Protein AF-A0A6T8GDQ0-F1 (afdb_monomer_lite)

Structure (mmCIF, N/CA/C/O backbone):
data_AF-A0A6T8GDQ0-F1
#
_entry.id   AF-A0A6T8GDQ0-F1
#
loop_
_atom_site.group_PDB
_atom_site.id
_atom_site.type_symbol
_atom_site.label_atom_id
_atom_site.label_alt_id
_atom_site.label_comp_id
_atom_site.label_asym_id
_atom_site.label_entity_id
_atom_site.label_seq_id
_atom_site.pdbx_PDB_ins_code
_atom_site.Cartn_x
_atom_site.Cartn_y
_atom_site.Cartn_z
_atom_site.occupancy
_atom_site.B_iso_or_equiv
_atom_site.auth_seq_id
_atom_site.auth_comp_id
_atom_site.auth_asym_id
_atom_site.auth_atom_id
_atom_site.pdbx_PDB_model_num
ATOM 1 N N . SER A 1 1 ? -6.246 -1.834 20.166 1.00 72.56 1 SER A N 1
ATOM 2 C CA . SER A 1 1 ? -6.638 -3.047 19.403 1.00 72.56 1 SER A CA 1
ATOM 3 C C . SER A 1 1 ? -7.259 -2.583 18.097 1.00 72.56 1 SER A C 1
ATOM 5 O O . SER A 1 1 ? -7.928 -1.566 18.149 1.00 72.56 1 SER A O 1
ATOM 7 N N . LEU A 1 2 ? -7.072 -3.275 16.964 1.00 78.19 2 LEU A N 1
ATOM 8 C CA . LEU A 1 2 ? -7.689 -2.890 15.675 1.00 78.19 2 LEU A CA 1
ATOM 9 C C . LEU A 1 2 ? -9.162 -3.331 15.542 1.00 78.19 2 LEU A C 1
ATOM 11 O O . LEU A 1 2 ? -9.823 -2.992 14.566 1.00 78.19 2 LEU A O 1
ATOM 15 N N . GLY A 1 3 ? -9.674 -4.094 16.511 1.00 80.94 3 GLY A N 1
ATOM 16 C CA . GLY A 1 3 ? -10.999 -4.713 16.488 1.00 80.94 3 GLY A CA 1
ATOM 17 C C . GLY A 1 3 ? -10.901 -6.233 16.625 1.00 80.94 3 GLY A C 1
ATOM 18 O O . GLY A 1 3 ? -9.873 -6.771 17.052 1.00 80.94 3 GLY A O 1
ATOM 19 N N . LYS A 1 4 ? -11.968 -6.942 16.254 1.00 86.25 4 LYS A N 1
ATOM 20 C CA . LYS A 1 4 ? -12.006 -8.406 16.199 1.00 86.25 4 LYS A CA 1
ATOM 21 C C . LYS A 1 4 ? -11.426 -8.890 14.871 1.00 86.25 4 LYS A C 1
ATOM 23 O O . LYS A 1 4 ? -11.934 -8.542 13.811 1.00 86.25 4 LYS A O 1
ATOM 28 N N . ALA A 1 5 ? -10.375 -9.701 14.947 1.00 89.75 5 ALA A N 1
ATOM 29 C CA . ALA A 1 5 ? -9.704 -10.248 13.775 1.00 89.75 5 ALA A CA 1
ATOM 30 C C . ALA A 1 5 ? -10.554 -11.312 13.064 1.00 89.75 5 ALA A C 1
ATOM 32 O O . ALA A 1 5 ? -11.148 -12.187 13.701 1.00 89.75 5 ALA A O 1
ATOM 33 N N . TRP A 1 6 ? -10.532 -11.268 11.740 1.00 91.69 6 TRP A N 1
ATOM 34 C CA . TRP A 1 6 ? -10.993 -12.301 10.830 1.00 91.69 6 TRP A CA 1
ATOM 35 C C . TRP A 1 6 ? -9.849 -12.655 9.879 1.00 91.69 6 TRP A C 1
ATOM 37 O O . TRP A 1 6 ? -9.186 -11.782 9.318 1.00 91.69 6 TRP A O 1
ATOM 47 N N . LEU A 1 7 ? -9.620 -13.952 9.723 1.00 89.94 7 LEU A N 1
ATOM 48 C CA . LEU A 1 7 ? -8.585 -14.527 8.875 1.00 89.94 7 LEU A CA 1
ATOM 49 C C . LEU A 1 7 ? -9.268 -15.443 7.869 1.00 89.94 7 LEU A C 1
ATOM 51 O O . LEU A 1 7 ? -10.141 -16.232 8.250 1.00 89.94 7 LEU A O 1
ATOM 55 N N . TYR A 1 8 ? -8.826 -15.396 6.617 1.00 83.81 8 TYR A N 1
ATOM 56 C CA . TYR A 1 8 ? -9.221 -16.402 5.641 1.00 83.81 8 TYR A CA 1
ATOM 57 C C . TYR A 1 8 ? -8.795 -17.791 6.147 1.00 83.81 8 TYR A C 1
ATOM 59 O O . TYR A 1 8 ? -7.667 -17.976 6.599 1.00 83.81 8 TYR A O 1
ATOM 67 N N . ASN A 1 9 ? -9.724 -18.750 6.170 1.00 83.06 9 ASN A N 1
ATOM 68 C CA . ASN A 1 9 ? -9.544 -20.084 6.767 1.00 83.06 9 ASN A CA 1
ATOM 69 C C . ASN A 1 9 ? -9.131 -20.108 8.257 1.00 83.06 9 ASN A C 1
ATOM 71 O O . ASN A 1 9 ? -8.742 -21.154 8.774 1.00 83.06 9 ASN A O 1
ATOM 75 N N . GLY A 1 10 ? -9.236 -18.983 8.975 1.00 85.56 10 GLY A N 1
ATOM 76 C CA . GLY A 1 10 ? -8.982 -18.899 10.418 1.00 85.56 10 GLY A CA 1
ATOM 77 C C . GLY A 1 10 ? -7.517 -19.055 10.841 1.00 85.56 10 GLY A C 1
ATOM 78 O O . GLY A 1 10 ? -7.234 -19.090 12.038 1.00 85.56 10 GLY A O 1
ATOM 79 N N . VAL A 1 11 ? -6.584 -19.145 9.893 1.00 85.75 11 VAL A N 1
ATOM 80 C CA . VAL A 1 11 ? -5.159 -19.360 10.158 1.00 85.75 11 VAL A CA 1
ATOM 81 C C . VAL A 1 11 ? -4.364 -18.317 9.395 1.00 85.75 11 VAL A C 1
ATOM 83 O O . VAL A 1 11 ? -4.690 -17.994 8.263 1.00 85.75 11 VAL A O 1
ATOM 86 N N . ARG A 1 12 ? -3.313 -17.797 10.025 1.00 88.50 12 ARG A N 1
ATOM 87 C CA . ARG A 1 12 ? -2.348 -16.916 9.373 1.00 88.50 12 ARG A CA 1
ATOM 88 C C . ARG A 1 12 ? -1.287 -17.745 8.661 1.00 88.50 12 ARG A C 1
ATOM 90 O O . ARG A 1 12 ? -0.752 -18.690 9.250 1.00 88.50 12 ARG A O 1
ATOM 97 N N . GLY A 1 13 ? -0.956 -17.370 7.436 1.00 89.06 13 GLY A N 1
ATOM 98 C CA . GLY A 1 13 ? 0.050 -18.071 6.651 1.00 89.06 13 GLY A CA 1
ATOM 99 C C . GLY A 1 13 ? 0.435 -17.328 5.383 1.00 89.06 13 GLY A C 1
ATOM 100 O O . GLY A 1 13 ? -0.154 -16.296 5.062 1.00 89.06 13 GLY A O 1
ATOM 101 N N . VAL A 1 14 ? 1.408 -17.867 4.655 1.00 88.88 14 VAL A N 1
ATOM 102 C CA . VAL A 1 14 ? 1.848 -17.302 3.371 1.00 88.88 14 VAL A CA 1
ATOM 103 C C . VAL A 1 14 ? 0.707 -17.283 2.346 1.00 88.88 14 VAL A C 1
ATOM 105 O O . VAL A 1 14 ? 0.608 -16.333 1.578 1.00 88.88 14 VAL A O 1
ATOM 108 N N . ASP A 1 15 ? -0.215 -18.248 2.422 1.00 86.50 15 ASP A N 1
ATOM 109 C CA . ASP A 1 15 ? -1.419 -18.350 1.573 1.00 86.50 15 ASP A CA 1
ATOM 110 C C . ASP A 1 15 ? -2.602 -17.499 2.071 1.00 86.50 15 ASP A C 1
ATOM 112 O O . ASP A 1 15 ? -3.652 -17.415 1.446 1.00 86.50 15 ASP A O 1
ATOM 116 N N . SER A 1 16 ? -2.466 -16.890 3.247 1.00 87.94 16 SER A N 1
ATOM 117 C CA . SER A 1 16 ? -3.515 -16.145 3.960 1.00 87.94 16 SER A CA 1
ATOM 118 C C . SER A 1 16 ? -2.873 -14.942 4.642 1.00 87.94 16 SER A C 1
ATOM 120 O O . SER A 1 16 ? -2.879 -14.798 5.865 1.00 87.94 16 SER A O 1
ATOM 122 N N . SER A 1 17 ? -2.261 -14.095 3.812 1.00 91.19 17 SER A N 1
ATOM 123 C CA . SER A 1 17 ? -1.392 -12.997 4.240 1.00 91.19 17 SER A CA 1
ATOM 124 C C . SER A 1 17 ? -2.151 -11.769 4.758 1.00 91.19 17 SER A C 1
ATOM 126 O O . SER A 1 17 ? -1.544 -10.739 5.014 1.00 91.19 17 SER A O 1
ATOM 128 N N . VAL A 1 18 ? -3.476 -11.845 4.916 1.00 93.75 18 VAL A N 1
ATOM 129 C CA . VAL A 1 18 ? -4.300 -10.700 5.314 1.00 93.75 18 VAL A CA 1
ATOM 130 C C . VAL A 1 18 ? -5.172 -11.039 6.510 1.00 93.75 18 VAL A C 1
ATOM 132 O O . VAL A 1 18 ? -5.826 -12.080 6.571 1.00 93.75 18 VAL A O 1
ATOM 135 N N . THR A 1 19 ? -5.215 -10.107 7.458 1.00 93.31 19 THR A N 1
ATOM 136 C CA . THR A 1 19 ? -6.189 -10.078 8.548 1.00 93.31 19 THR A CA 1
ATOM 137 C C . THR A 1 19 ? -7.088 -8.863 8.395 1.00 93.31 19 THR A C 1
ATOM 139 O O . THR A 1 19 ? -6.612 -7.728 8.359 1.00 93.31 19 THR A O 1
ATOM 142 N N . LEU A 1 20 ? -8.396 -9.099 8.356 1.00 92.25 20 LEU A N 1
ATOM 143 C CA . LEU A 1 20 ? -9.401 -8.041 8.392 1.00 92.25 20 LEU A CA 1
ATOM 144 C C . LEU A 1 20 ? -9.880 -7.863 9.828 1.00 92.25 20 LEU A C 1
ATOM 146 O O . LEU A 1 20 ? -10.096 -8.844 10.537 1.00 92.25 20 LEU A O 1
ATOM 150 N N . TYR A 1 21 ? -10.057 -6.623 10.264 1.00 88.50 21 TYR A N 1
ATOM 151 C CA . TYR A 1 21 ? -10.559 -6.322 11.599 1.00 88.50 21 TYR A CA 1
ATOM 152 C C . TYR A 1 21 ? -11.935 -5.693 11.514 1.00 88.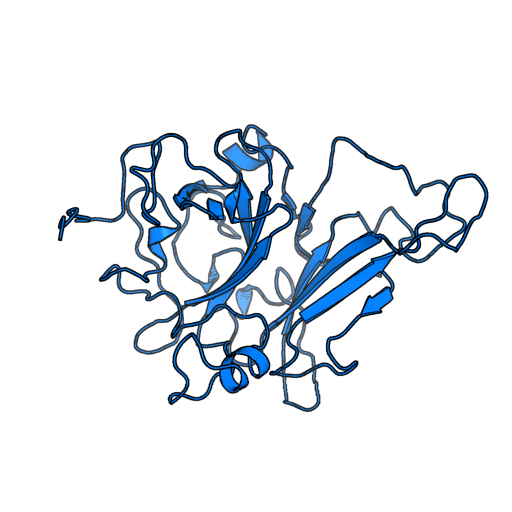50 21 TYR A C 1
ATOM 154 O O . TYR A 1 21 ? -12.171 -4.818 10.684 1.00 88.50 21 TYR A O 1
ATOM 162 N N . PHE A 1 22 ? -12.822 -6.139 12.397 1.00 85.44 22 PHE A N 1
ATOM 163 C CA . PHE A 1 22 ? -14.189 -5.651 12.480 1.00 85.44 22 PHE A CA 1
ATOM 164 C C . PHE A 1 22 ? -14.502 -5.157 13.886 1.00 85.44 22 PHE A C 1
ATOM 166 O O . PHE A 1 22 ? -14.107 -5.781 14.877 1.00 85.44 22 PHE A O 1
ATOM 173 N N . THR A 1 23 ? -15.266 -4.077 13.978 1.00 79.12 23 THR A N 1
ATOM 174 C CA . THR A 1 23 ? -15.886 -3.634 15.228 1.00 79.12 23 THR A CA 1
ATOM 175 C C . THR A 1 23 ? -17.363 -4.007 15.239 1.00 79.12 23 THR A C 1
ATOM 177 O O . THR A 1 23 ? -17.982 -4.052 14.174 1.00 79.12 23 THR A O 1
ATOM 180 N N . PRO A 1 24 ? -17.954 -4.298 16.410 1.00 72.75 24 PRO A N 1
ATOM 181 C CA . PRO A 1 24 ? -19.405 -4.431 16.517 1.00 72.75 24 PRO A CA 1
ATOM 182 C C . PRO A 1 24 ? -20.074 -3.147 16.019 1.00 72.75 24 PRO A C 1
ATOM 184 O O . PRO A 1 24 ? -19.587 -2.069 16.342 1.00 72.75 24 PRO A O 1
ATOM 187 N N . GLU A 1 25 ? -21.166 -3.235 15.257 1.00 65.38 25 GLU A N 1
ATOM 188 C CA . GLU A 1 25 ? -22.077 -2.098 15.105 1.00 65.38 25 GLU A CA 1
ATOM 189 C C . GLU A 1 25 ? -23.170 -2.224 16.157 1.00 65.38 25 GLU A C 1
ATOM 191 O O . GLU A 1 25 ? -23.913 -3.198 16.159 1.00 65.38 25 GLU A O 1
ATOM 196 N N . VAL A 1 26 ? -23.272 -1.232 17.039 1.00 55.84 26 VAL A N 1
ATOM 197 C CA . VAL A 1 26 ? -24.373 -1.137 17.999 1.00 55.84 26 VAL A CA 1
ATOM 198 C C . VAL A 1 26 ? -25.199 0.069 17.592 1.00 55.84 26 VAL A C 1
ATOM 200 O O . VAL A 1 26 ? -24.694 1.195 17.556 1.00 55.84 26 VAL A O 1
ATOM 203 N N . ASN A 1 27 ? -26.460 -0.138 17.212 1.00 55.47 27 ASN A N 1
ATOM 204 C CA . ASN A 1 27 ? -27.351 1.004 17.029 1.00 55.47 27 ASN A CA 1
ATOM 205 C C . ASN A 1 27 ? -27.660 1.638 18.402 1.00 55.47 27 ASN A C 1
ATOM 207 O O . ASN A 1 27 ? -27.428 1.044 19.454 1.00 55.47 27 ASN A O 1
ATOM 211 N N . ALA A 1 28 ? -28.218 2.851 18.405 1.00 52.62 28 ALA A N 1
ATOM 212 C CA . ALA A 1 28 ? -28.608 3.547 19.639 1.00 52.62 28 ALA A CA 1
ATOM 213 C C . ALA A 1 28 ? -29.637 2.773 20.500 1.00 52.62 28 ALA A C 1
ATOM 215 O O . ALA A 1 28 ? -29.925 3.183 21.622 1.00 52.62 28 ALA A O 1
ATOM 216 N N . GLU A 1 29 ? -30.188 1.675 19.975 1.00 57.25 29 GLU A N 1
ATOM 217 C CA . GLU A 1 29 ? -31.211 0.828 20.587 1.00 57.25 29 GLU A CA 1
ATOM 218 C C . GLU A 1 29 ? -30.632 -0.479 21.169 1.00 57.25 29 GLU A C 1
ATOM 220 O O . GLU A 1 29 ? -31.376 -1.248 21.775 1.00 57.25 29 GLU A O 1
ATOM 225 N N . GLY A 1 30 ? -29.317 -0.718 21.054 1.00 56.66 30 GLY A N 1
ATOM 226 C CA . GLY A 1 30 ? -28.657 -1.910 21.602 1.00 56.66 30 GLY A CA 1
ATOM 227 C C . GLY A 1 30 ? -28.902 -3.193 20.799 1.00 56.66 30 GLY A C 1
ATOM 228 O O . GLY A 1 30 ? -28.858 -4.281 21.367 1.00 56.66 30 GLY A O 1
ATOM 229 N N . ASP A 1 31 ? -29.214 -3.077 19.507 1.00 58.69 31 ASP A N 1
ATOM 230 C CA . ASP A 1 31 ? -29.412 -4.224 18.621 1.00 58.69 31 ASP A CA 1
ATOM 231 C C . ASP A 1 31 ? -28.069 -4.767 18.107 1.00 58.69 31 ASP A C 1
ATOM 233 O O . ASP A 1 31 ? -27.453 -4.199 17.203 1.00 58.69 31 ASP A O 1
ATOM 237 N N . ASP A 1 32 ? -27.648 -5.900 18.671 1.00 59.78 32 ASP A N 1
ATOM 238 C CA . ASP A 1 32 ? -26.435 -6.637 18.291 1.00 59.78 32 ASP A CA 1
ATOM 239 C C . ASP A 1 32 ? -26.603 -7.455 16.986 1.00 59.78 32 ASP A C 1
ATOM 241 O O . ASP A 1 32 ? -25.716 -8.229 16.617 1.00 59.78 32 ASP A O 1
ATOM 245 N N . SER A 1 33 ? -27.741 -7.344 16.284 1.00 62.12 33 SER A N 1
ATOM 246 C CA . SER A 1 33 ? -27.985 -8.064 15.023 1.00 62.12 33 SER A CA 1
ATOM 247 C C . SER A 1 33 ? -27.320 -7.427 13.798 1.00 62.12 33 SER A C 1
ATOM 249 O O . SER A 1 33 ? -27.308 -8.035 12.721 1.00 62.12 33 SER A O 1
ATOM 251 N N . LEU A 1 34 ? -26.748 -6.226 13.938 1.00 64.69 34 LEU A N 1
ATOM 252 C CA . LEU A 1 34 ? -26.064 -5.556 12.840 1.00 64.69 34 LEU A CA 1
ATOM 253 C C . LEU A 1 34 ? -24.701 -6.209 12.548 1.00 64.69 34 LEU A C 1
ATOM 255 O O . LEU A 1 34 ? -23.932 -6.507 13.466 1.00 64.69 34 LEU A O 1
ATOM 259 N N . PRO A 1 35 ? -24.362 -6.430 11.264 1.00 67.31 35 PRO A N 1
ATOM 260 C CA . PRO A 1 35 ? -23.038 -6.906 10.895 1.00 67.31 35 PRO A CA 1
ATOM 261 C C . PRO A 1 35 ? -21.981 -5.876 11.312 1.00 67.31 35 PRO A C 1
ATOM 263 O O . PRO A 1 35 ? -22.166 -4.675 11.135 1.00 67.31 35 PRO A O 1
ATOM 266 N N . GLY A 1 36 ? -20.862 -6.353 11.862 1.00 74.69 36 GLY A N 1
ATOM 267 C CA . GLY A 1 36 ? -19.763 -5.482 12.273 1.00 74.69 36 GLY A CA 1
ATOM 268 C C . GLY A 1 36 ? -19.166 -4.683 11.108 1.00 74.69 36 GLY A C 1
ATOM 269 O O . GLY A 1 36 ? -19.143 -5.146 9.966 1.00 74.69 36 GLY A O 1
ATOM 270 N N . ALA A 1 37 ? -18.649 -3.492 11.402 1.00 79.62 37 ALA A N 1
ATOM 271 C CA . ALA A 1 37 ? -18.021 -2.615 10.418 1.00 79.62 37 ALA A CA 1
ATOM 272 C C . ALA A 1 37 ? -16.525 -2.916 10.293 1.00 79.62 37 ALA A C 1
ATOM 274 O O . ALA A 1 37 ? -15.849 -3.131 11.299 1.00 79.62 37 ALA A O 1
ATOM 275 N N . LEU A 1 38 ? -15.990 -2.886 9.069 1.00 83.62 38 LEU A N 1
ATOM 276 C CA . LEU A 1 38 ? -14.548 -2.990 8.844 1.00 83.62 38 LEU A CA 1
ATOM 277 C C . LEU A 1 38 ? -13.837 -1.807 9.521 1.00 83.62 38 LEU A C 1
ATOM 279 O O . LEU A 1 38 ? -14.180 -0.647 9.290 1.00 83.62 38 LEU A O 1
ATOM 283 N N . SER A 1 39 ? -12.842 -2.107 10.346 1.00 82.44 39 SER A N 1
ATOM 284 C CA . SER A 1 39 ? -12.083 -1.127 11.125 1.00 82.44 39 SER A CA 1
ATOM 285 C C . SER A 1 39 ? -10.598 -1.116 10.819 1.00 82.44 39 SER A C 1
ATOM 287 O O . SER A 1 39 ? -9.949 -0.110 11.077 1.00 82.44 39 SER A O 1
ATOM 289 N N . GLY A 1 40 ? -10.066 -2.171 10.207 1.00 87.44 40 GLY A N 1
ATOM 290 C CA . GLY A 1 40 ? -8.684 -2.178 9.755 1.00 87.44 40 GLY A CA 1
ATOM 291 C C . GLY A 1 40 ? -8.345 -3.365 8.869 1.00 87.44 40 GLY A C 1
ATOM 292 O O . GLY A 1 40 ? -9.091 -4.344 8.787 1.00 87.44 40 GLY A O 1
ATOM 293 N N . ILE A 1 41 ? -7.190 -3.261 8.224 1.00 91.69 41 ILE A N 1
ATOM 294 C CA . ILE A 1 41 ? -6.586 -4.298 7.384 1.00 91.69 41 ILE A CA 1
ATOM 295 C C . ILE A 1 41 ? -5.130 -4.417 7.830 1.00 91.69 41 ILE A C 1
ATOM 297 O O . ILE A 1 41 ? -4.433 -3.409 7.882 1.00 91.69 41 ILE A O 1
ATOM 301 N N . GLU A 1 42 ? -4.671 -5.619 8.171 1.00 92.88 42 GLU A N 1
ATOM 302 C CA . GLU A 1 42 ? -3.253 -5.923 8.402 1.00 92.88 42 GLU A CA 1
ATOM 303 C C . GLU A 1 42 ? -2.785 -6.912 7.335 1.00 92.88 42 GLU A C 1
ATOM 305 O O . GLU A 1 42 ? -3.397 -7.967 7.164 1.00 92.88 42 GLU A O 1
ATOM 310 N N . VAL A 1 43 ? -1.707 -6.562 6.638 1.00 93.81 43 VAL A N 1
ATOM 311 C CA . VAL A 1 43 ? -1.065 -7.371 5.601 1.00 93.81 43 VAL A CA 1
ATOM 312 C C . VAL A 1 43 ? 0.262 -7.896 6.128 1.00 93.81 43 VAL A C 1
ATOM 314 O O . VAL A 1 43 ? 1.049 -7.145 6.706 1.00 93.81 43 VAL A O 1
ATOM 317 N N . ASP A 1 44 ? 0.504 -9.180 5.904 1.00 94.25 44 ASP A N 1
ATOM 318 C CA . ASP A 1 44 ? 1.685 -9.918 6.316 1.00 94.25 44 ASP A CA 1
ATOM 319 C C . ASP A 1 44 ? 2.683 -10.042 5.171 1.00 94.25 44 ASP A C 1
ATOM 321 O O . ASP A 1 44 ? 2.404 -10.575 4.097 1.00 94.25 44 ASP A O 1
ATOM 325 N N . TYR A 1 45 ? 3.892 -9.583 5.451 1.00 94.00 45 TYR A N 1
ATOM 326 C CA . TYR A 1 45 ? 5.027 -9.561 4.555 1.00 94.00 45 TYR A CA 1
ATOM 327 C C . TYR A 1 45 ? 5.971 -10.684 4.967 1.00 94.00 45 TYR A C 1
ATOM 329 O O . TYR A 1 45 ? 6.696 -10.585 5.962 1.00 94.00 45 TYR A O 1
ATOM 337 N N . TYR A 1 46 ? 5.931 -11.772 4.203 1.00 92.31 46 TYR A N 1
ATOM 338 C CA . TYR A 1 46 ? 6.884 -12.871 4.311 1.00 92.31 46 TYR A CA 1
ATOM 339 C C . TYR A 1 46 ? 8.123 -12.585 3.446 1.00 92.31 46 TYR A C 1
ATOM 341 O O . TYR A 1 46 ? 8.035 -11.990 2.366 1.00 92.31 46 TYR A O 1
ATOM 349 N N . GLY A 1 47 ? 9.290 -13.032 3.913 1.00 90.06 47 GLY A N 1
ATOM 350 C CA . GLY A 1 47 ? 10.568 -12.816 3.228 1.00 90.06 47 GLY A CA 1
ATOM 351 C C . GLY A 1 47 ? 11.203 -11.460 3.542 1.00 90.06 47 GLY A C 1
ATOM 352 O O . GLY A 1 47 ? 11.044 -10.940 4.645 1.00 90.06 47 GLY A O 1
ATOM 353 N N . TYR A 1 48 ? 11.966 -10.925 2.586 1.00 90.94 48 TYR A N 1
ATOM 354 C CA . TYR A 1 48 ? 12.672 -9.653 2.738 1.00 90.94 48 TYR A CA 1
ATOM 355 C C . TYR A 1 48 ? 11.703 -8.472 2.886 1.00 90.94 48 TYR A C 1
ATOM 357 O O . TYR A 1 48 ? 10.645 -8.451 2.252 1.00 90.94 48 TYR A O 1
ATOM 365 N N . ILE A 1 49 ? 12.084 -7.509 3.721 1.00 92.19 49 ILE A N 1
ATOM 366 C CA . ILE A 1 49 ? 11.482 -6.180 3.831 1.00 92.19 49 ILE A CA 1
ATOM 367 C C . ILE A 1 49 ? 12.588 -5.168 4.148 1.00 92.19 49 ILE A C 1
ATOM 369 O O . ILE A 1 49 ? 13.669 -5.530 4.623 1.00 92.19 49 ILE A O 1
ATOM 373 N N . GLU A 1 50 ? 12.297 -3.897 3.938 1.00 93.62 50 GLU A N 1
ATOM 374 C CA . GLU A 1 50 ? 13.213 -2.786 4.152 1.00 93.62 50 GLU A CA 1
ATOM 375 C C . GLU A 1 50 ? 13.434 -2.562 5.659 1.00 93.62 50 GLU A C 1
ATOM 377 O O . GLU A 1 50 ? 12.536 -2.133 6.386 1.00 93.62 50 GLU A O 1
ATOM 382 N N . GLU A 1 51 ? 14.639 -2.861 6.156 1.00 91.81 51 GLU A N 1
ATOM 383 C CA . GLU A 1 51 ? 14.936 -2.852 7.599 1.00 91.81 51 GLU A CA 1
ATOM 384 C C . GLU A 1 51 ? 14.692 -1.493 8.268 1.00 91.81 51 GLU A C 1
ATOM 386 O O . GLU A 1 51 ? 14.264 -1.428 9.419 1.00 91.81 51 GLU A O 1
ATOM 391 N N . ASN A 1 52 ? 14.927 -0.395 7.549 1.00 91.06 52 ASN A N 1
ATOM 392 C CA . ASN A 1 52 ? 14.717 0.966 8.043 1.00 91.06 52 ASN A CA 1
ATOM 393 C C . ASN A 1 52 ? 13.232 1.336 8.207 1.00 91.06 52 ASN A C 1
ATOM 395 O O . ASN A 1 52 ? 12.919 2.332 8.864 1.00 91.06 52 ASN A O 1
ATOM 399 N N . LEU A 1 53 ? 12.326 0.538 7.640 1.00 91.94 53 LEU A N 1
ATOM 400 C CA . LEU A 1 53 ? 10.883 0.689 7.787 1.00 91.94 53 LEU A CA 1
ATOM 401 C C . LEU A 1 53 ? 10.323 -0.148 8.951 1.00 91.94 53 LEU A C 1
ATOM 403 O O . LEU A 1 53 ? 9.155 0.004 9.311 1.00 91.94 53 LEU A O 1
ATOM 407 N N . ILE A 1 54 ? 11.130 -1.010 9.582 1.00 92.88 54 ILE A N 1
ATOM 408 C CA . ILE A 1 54 ? 10.722 -1.792 10.759 1.00 92.88 54 ILE A CA 1
ATOM 409 C C . ILE A 1 54 ? 10.585 -0.878 11.981 1.00 92.88 54 ILE A C 1
ATOM 411 O O . ILE A 1 54 ? 11.399 0.011 12.224 1.00 92.88 54 ILE A O 1
ATOM 415 N N . GLY A 1 55 ? 9.518 -1.087 12.749 1.00 88.81 55 GLY A N 1
ATOM 416 C CA . GLY A 1 55 ? 9.164 -0.289 13.922 1.00 88.81 55 GLY A CA 1
ATOM 417 C C . GLY A 1 55 ? 8.400 0.993 13.575 1.00 88.81 55 GLY A C 1
ATOM 418 O O . GLY A 1 55 ? 7.643 1.485 14.408 1.00 88.81 55 GLY A O 1
ATOM 419 N N . SER A 1 56 ? 8.531 1.497 12.344 1.00 88.25 56 SER A N 1
ATOM 420 C CA . SER A 1 56 ? 7.817 2.679 11.851 1.00 88.25 56 SER A CA 1
ATOM 421 C C . SER A 1 56 ? 6.639 2.311 10.951 1.00 88.25 56 SER A C 1
ATOM 423 O O . SER A 1 56 ? 5.517 2.667 11.283 1.00 88.25 56 SER A O 1
ATOM 425 N N . TYR A 1 57 ? 6.854 1.564 9.867 1.00 90.94 57 TYR A N 1
ATOM 426 C CA . TYR A 1 57 ? 5.812 1.164 8.909 1.00 90.94 57 TYR A CA 1
ATOM 427 C C . TYR A 1 57 ? 5.528 -0.344 8.931 1.00 90.94 57 TYR A C 1
ATOM 429 O O . TYR A 1 57 ? 4.385 -0.780 8.777 1.00 90.94 57 TYR A O 1
ATOM 437 N N . PHE A 1 58 ? 6.539 -1.150 9.234 1.00 92.62 58 PHE A N 1
ATOM 438 C CA . PHE A 1 58 ? 6.392 -2.580 9.464 1.00 92.62 58 PHE A CA 1
ATOM 439 C C . PHE A 1 58 ? 6.476 -2.915 10.946 1.00 92.62 58 PHE A C 1
ATOM 441 O O . PHE A 1 58 ? 7.211 -2.297 11.714 1.00 92.62 58 PHE A O 1
ATOM 448 N N . SER A 1 59 ? 5.709 -3.911 11.378 1.00 92.50 59 SER A N 1
ATOM 449 C CA . SER A 1 59 ? 5.799 -4.412 12.741 1.00 92.50 59 SER A CA 1
ATOM 450 C C . SER A 1 59 ? 7.191 -4.943 13.049 1.00 92.50 59 SER A C 1
ATOM 452 O O . SER A 1 59 ? 7.907 -5.386 12.157 1.00 92.50 59 SER A O 1
ATOM 454 N N . GLU A 1 60 ? 7.512 -5.046 14.336 1.00 92.75 60 GLU A N 1
ATOM 455 C CA . GLU A 1 60 ? 8.570 -5.950 14.780 1.00 92.75 60 GLU A CA 1
ATOM 456 C C . GLU A 1 60 ? 8.343 -7.375 14.268 1.00 92.75 60 GLU A C 1
ATOM 458 O O . GLU A 1 60 ? 7.222 -7.764 13.914 1.00 92.75 60 GLU A O 1
ATOM 463 N N . LYS A 1 61 ? 9.424 -8.150 14.259 1.00 94.69 61 LYS A N 1
ATOM 464 C CA . LYS A 1 61 ? 9.448 -9.538 13.801 1.00 94.69 61 LYS A CA 1
ATOM 465 C C . LYS A 1 61 ? 8.384 -10.394 14.500 1.00 94.69 61 LYS A C 1
ATOM 467 O O . LYS A 1 61 ? 8.335 -10.457 15.730 1.00 94.69 61 LYS A O 1
ATOM 472 N N . ARG A 1 62 ? 7.582 -11.116 13.714 1.00 93.75 62 ARG A N 1
ATOM 473 C CA . ARG A 1 62 ? 6.590 -12.099 14.179 1.00 93.75 62 ARG A CA 1
ATOM 474 C C . ARG A 1 62 ? 6.848 -13.468 13.546 1.00 93.75 62 ARG A C 1
ATOM 476 O O . ARG A 1 62 ? 7.648 -13.597 12.620 1.00 93.75 62 ARG A O 1
ATOM 483 N N . THR A 1 63 ? 6.167 -14.493 14.057 1.00 92.88 63 THR A N 1
ATOM 484 C CA . THR A 1 63 ? 6.309 -15.880 13.591 1.00 92.88 63 THR A CA 1
ATOM 485 C C . THR A 1 63 ? 4.939 -16.512 13.380 1.00 92.88 63 THR A C 1
ATOM 487 O O . THR A 1 63 ? 4.073 -16.414 14.250 1.00 92.88 63 THR A O 1
ATOM 490 N N . SER A 1 64 ? 4.749 -17.174 12.241 1.00 92.00 64 SER A N 1
ATOM 491 C CA . SER A 1 64 ? 3.598 -18.027 11.934 1.00 92.00 64 SER A CA 1
ATOM 492 C C . SER A 1 64 ? 4.065 -19.463 11.658 1.00 92.00 64 SER A C 1
ATOM 494 O O . SER A 1 64 ? 5.247 -19.787 11.800 1.00 92.00 64 SER A O 1
ATOM 496 N N . LYS A 1 65 ? 3.138 -20.340 11.254 1.00 90.06 65 LYS A N 1
ATOM 497 C CA . LYS A 1 65 ? 3.463 -21.709 10.820 1.00 90.06 65 LYS A CA 1
ATOM 498 C C . LYS A 1 65 ? 4.402 -21.749 9.601 1.00 90.06 65 LYS A C 1
ATOM 500 O O . LYS A 1 65 ? 5.149 -22.711 9.463 1.00 90.06 65 LYS A O 1
ATOM 505 N N . ASP A 1 66 ? 4.389 -20.701 8.775 1.00 90.50 66 ASP A N 1
ATOM 506 C CA . ASP A 1 66 ? 5.129 -20.629 7.508 1.00 90.50 66 ASP A CA 1
ATOM 507 C C . ASP A 1 66 ? 6.440 -19.835 7.646 1.00 90.50 66 ASP A C 1
ATOM 509 O O . ASP A 1 66 ? 7.167 -19.636 6.676 1.00 90.50 66 ASP A O 1
ATOM 513 N N . GLY A 1 67 ? 6.773 -19.404 8.868 1.00 92.38 67 GLY A N 1
ATOM 514 C CA . GLY A 1 67 ? 8.043 -18.769 9.193 1.00 92.38 67 GLY A CA 1
ATOM 515 C C . GLY A 1 67 ? 7.900 -17.352 9.732 1.00 92.38 67 GLY A C 1
ATOM 516 O O . GLY A 1 67 ? 6.929 -16.998 10.403 1.00 92.38 67 GLY A O 1
ATOM 517 N N . ILE A 1 68 ? 8.943 -16.563 9.500 1.00 94.62 68 ILE A N 1
ATOM 518 C CA . ILE A 1 68 ? 9.052 -15.193 9.993 1.00 94.62 68 ILE A CA 1
ATOM 519 C C . ILE A 1 68 ? 8.325 -14.252 9.042 1.00 94.62 68 ILE A C 1
ATOM 521 O O . ILE A 1 68 ? 8.463 -14.371 7.825 1.00 94.62 68 ILE A O 1
ATOM 525 N N . TYR A 1 69 ? 7.609 -13.290 9.613 1.00 94.44 69 TYR A N 1
ATOM 526 C CA . TYR A 1 69 ? 6.955 -12.233 8.859 1.00 94.44 69 TYR A CA 1
ATOM 527 C C . TYR A 1 69 ? 6.943 -10.918 9.643 1.00 94.44 69 TYR A C 1
ATOM 529 O O . TYR A 1 69 ? 7.123 -10.886 10.867 1.00 94.44 69 TYR A O 1
ATOM 537 N N . HIS A 1 70 ? 6.691 -9.839 8.915 1.00 94.62 70 HIS A N 1
ATOM 538 C CA . HIS A 1 70 ? 6.364 -8.522 9.449 1.00 94.62 70 HIS A CA 1
ATOM 539 C C . HIS A 1 70 ? 4.986 -8.112 8.945 1.00 94.62 70 HIS A C 1
ATOM 541 O O . HIS A 1 70 ? 4.497 -8.694 7.982 1.00 94.62 70 HIS A O 1
ATOM 547 N N . SER A 1 71 ? 4.339 -7.136 9.573 1.00 93.38 71 SER A N 1
ATOM 548 C CA . SER A 1 71 ? 3.037 -6.669 9.101 1.00 93.38 71 SER A CA 1
ATOM 549 C C . SER A 1 71 ? 2.954 -5.159 8.948 1.00 93.38 71 SER A C 1
ATOM 551 O O . SER A 1 71 ? 3.478 -4.417 9.780 1.00 93.38 71 SER A O 1
ATOM 553 N N . ALA A 1 72 ? 2.256 -4.712 7.908 1.00 92.00 72 ALA A N 1
ATOM 554 C CA . ALA A 1 72 ? 1.784 -3.339 7.774 1.00 92.00 72 ALA A CA 1
ATOM 555 C C . ALA A 1 72 ? 0.274 -3.334 8.005 1.00 92.00 72 ALA A C 1
ATOM 557 O O . ALA A 1 72 ? -0.438 -4.200 7.499 1.00 92.00 72 ALA A O 1
ATOM 558 N N . ALA A 1 73 ? -0.226 -2.384 8.788 1.00 90.00 73 ALA A N 1
ATOM 559 C CA . ALA A 1 73 ? -1.649 -2.299 9.084 1.00 90.00 73 ALA A CA 1
ATOM 560 C C . ALA A 1 73 ? -2.179 -0.903 8.816 1.00 90.00 73 ALA A C 1
ATOM 562 O O . ALA A 1 73 ? -1.495 0.082 9.065 1.00 90.00 73 ALA A O 1
ATOM 563 N N . ILE A 1 74 ? -3.425 -0.818 8.387 1.00 87.44 74 ILE A N 1
ATOM 564 C CA . ILE A 1 74 ? -4.173 0.430 8.323 1.00 87.44 74 ILE A CA 1
ATOM 565 C C . ILE A 1 74 ? -5.390 0.337 9.229 1.00 87.44 74 ILE A C 1
ATOM 567 O O . ILE A 1 74 ? -5.942 -0.749 9.448 1.00 87.44 74 ILE A O 1
ATOM 571 N N . THR A 1 75 ? -5.813 1.481 9.747 1.00 83.25 75 THR A N 1
ATOM 572 C CA . THR A 1 75 ? -7.038 1.595 10.525 1.00 83.25 75 THR A CA 1
ATOM 573 C C . THR A 1 75 ? -7.929 2.674 9.929 1.00 83.25 75 THR A C 1
ATOM 575 O O . THR A 1 75 ? -7.471 3.725 9.486 1.00 83.25 75 THR A O 1
ATOM 578 N N . PHE A 1 76 ? -9.225 2.399 9.911 1.00 80.06 76 PHE A N 1
ATOM 579 C CA . PHE A 1 76 ? -10.251 3.343 9.465 1.00 80.06 76 PHE A CA 1
ATOM 580 C C . PHE A 1 76 ? -10.839 4.136 10.638 1.00 80.06 76 PHE A C 1
ATOM 582 O O . PHE A 1 76 ? -11.806 4.876 10.465 1.00 80.06 76 PHE A O 1
ATOM 589 N N . ARG A 1 77 ? -10.309 3.904 11.846 1.00 73.19 77 ARG A N 1
ATOM 590 C CA . ARG A 1 77 ? -10.720 4.519 13.109 1.00 73.19 77 ARG A CA 1
ATOM 591 C C . ARG A 1 77 ? -9.523 4.670 14.036 1.00 73.19 77 ARG A C 1
ATOM 593 O O . ARG A 1 77 ? -8.646 3.802 14.056 1.00 73.19 77 ARG A O 1
ATOM 600 N N . ASP A 1 78 ? -9.494 5.728 14.829 1.00 71.25 78 ASP A N 1
ATOM 601 C CA . ASP A 1 78 ? -8.400 5.952 15.767 1.00 71.25 78 ASP A CA 1
ATOM 602 C C . ASP A 1 78 ? -8.567 5.080 17.022 1.00 71.25 78 ASP A C 1
ATOM 604 O O . ASP A 1 78 ? -9.357 5.366 17.915 1.00 71.25 78 ASP A O 1
ATOM 608 N N . SER A 1 79 ? -7.792 3.996 17.104 1.00 67.75 79 SER A N 1
ATOM 609 C CA . SER A 1 79 ? -7.836 3.074 18.246 1.00 67.75 79 SER A CA 1
ATOM 610 C C . SER A 1 79 ? -7.160 3.597 19.523 1.00 67.75 79 SER A C 1
ATOM 612 O O . SER A 1 79 ? -7.200 2.899 20.540 1.00 67.75 79 SER A O 1
ATOM 614 N N . GLU A 1 80 ? -6.485 4.753 19.477 1.00 70.00 80 GLU A N 1
ATOM 615 C CA . GLU A 1 80 ? -5.950 5.419 20.674 1.00 70.00 80 GLU A CA 1
ATOM 616 C C . GLU A 1 80 ? -7.038 6.200 21.410 1.00 70.00 80 GLU A C 1
ATOM 618 O O . GLU A 1 80 ? -7.037 6.252 22.642 1.00 70.00 80 GLU A O 1
ATOM 623 N N . THR A 1 81 ? -7.983 6.774 20.665 1.00 68.12 81 THR A N 1
ATOM 624 C CA . THR A 1 81 ? -9.075 7.585 21.215 1.00 68.12 81 THR A CA 1
ATOM 625 C C . THR A 1 81 ? -10.418 6.850 21.254 1.00 68.12 81 THR A C 1
ATOM 627 O O . THR A 1 81 ? -11.293 7.225 22.041 1.00 68.12 81 THR A O 1
ATOM 630 N N . GLU A 1 82 ? -10.579 5.767 20.487 1.00 69.50 82 GLU A N 1
ATOM 631 C CA . GLU A 1 82 ? -11.798 4.957 20.429 1.00 69.50 82 GLU A CA 1
ATOM 632 C C . GLU A 1 82 ? -11.596 3.531 20.971 1.00 69.50 82 GLU A C 1
ATOM 634 O O . GLU A 1 82 ? -10.679 2.802 20.581 1.00 69.50 82 GLU A O 1
ATOM 639 N N . ASP A 1 83 ? -12.525 3.071 21.818 1.00 70.44 83 ASP A N 1
ATOM 640 C CA . ASP A 1 83 ? -12.611 1.655 22.188 1.00 70.44 83 ASP A CA 1
ATOM 641 C C . ASP A 1 83 ? -13.329 0.859 21.091 1.00 70.44 83 ASP A C 1
ATOM 643 O O . ASP A 1 83 ? -14.542 0.641 21.123 1.00 70.44 83 ASP A O 1
ATOM 647 N N . LEU A 1 84 ? -12.541 0.403 20.116 1.00 71.88 84 LEU A N 1
ATOM 648 C CA . LEU A 1 84 ? -13.013 -0.350 18.952 1.00 71.88 84 LEU A CA 1
ATOM 649 C C . LEU A 1 84 ? -13.668 -1.700 19.306 1.00 71.88 84 LEU A C 1
ATOM 651 O O . LEU A 1 84 ? -14.388 -2.272 18.491 1.00 71.88 84 LEU A O 1
ATOM 655 N N . CYS A 1 85 ? -13.439 -2.240 20.503 1.00 70.31 85 CYS A N 1
ATOM 656 C CA . CYS A 1 85 ? -14.005 -3.528 20.909 1.00 70.31 85 CYS A CA 1
ATOM 657 C C . CYS A 1 85 ? -15.249 -3.388 21.799 1.00 70.31 85 CYS A C 1
ATOM 659 O O . CYS A 1 85 ? -15.870 -4.405 22.119 1.00 70.31 85 CYS A O 1
ATOM 661 N N . SER A 1 86 ? -15.608 -2.171 22.214 1.00 66.06 86 SER A N 1
ATOM 662 C CA . SER A 1 86 ? -16.689 -1.951 23.169 1.00 66.06 86 SER A CA 1
ATOM 663 C C . SER A 1 86 ? -18.022 -1.638 22.505 1.00 66.06 86 SER A C 1
ATOM 665 O O . SER A 1 86 ? -18.188 -0.625 21.825 1.00 66.06 86 SER A O 1
ATOM 667 N N . VAL A 1 87 ? -19.010 -2.474 22.830 1.00 60.09 87 VAL A N 1
ATOM 668 C CA . VAL A 1 87 ? -20.425 -2.265 22.501 1.00 60.09 87 VAL A CA 1
ATOM 669 C C . VAL A 1 87 ? -21.087 -1.147 23.319 1.00 60.09 87 VAL A C 1
ATOM 671 O O . VAL A 1 87 ? -22.178 -0.697 22.988 1.00 60.09 87 VAL A O 1
ATOM 674 N N . SER A 1 88 ? -20.454 -0.687 24.404 1.00 56.84 88 SER A N 1
ATOM 675 C CA . SER A 1 88 ? -20.998 0.363 25.276 1.00 56.84 88 SER A CA 1
ATOM 676 C C . SER A 1 88 ? -20.475 1.760 24.943 1.00 56.84 88 SER A C 1
ATOM 678 O O . SER A 1 88 ? -20.919 2.739 25.548 1.00 56.84 88 SER A O 1
ATOM 680 N N . SER A 1 89 ? -19.535 1.876 23.998 1.00 53.56 89 SER A N 1
ATOM 681 C CA . SER A 1 89 ? -18.993 3.173 23.610 1.00 53.56 89 SER A CA 1
ATOM 682 C C . SER A 1 89 ? -20.027 3.946 22.778 1.00 53.56 89 SER A C 1
ATOM 684 O O . SER A 1 89 ? -20.286 3.679 21.608 1.00 53.56 89 SER A O 1
ATOM 686 N N . THR A 1 90 ? -20.620 4.978 23.378 1.00 47.47 90 THR A N 1
ATOM 687 C CA . THR A 1 90 ? -21.436 5.989 22.674 1.00 47.47 90 THR A CA 1
ATOM 688 C C . THR A 1 90 ? -20.635 6.768 21.618 1.00 47.47 90 THR A C 1
ATOM 690 O O . THR A 1 90 ? -21.191 7.567 20.865 1.00 47.47 90 THR A O 1
ATOM 693 N N . THR A 1 91 ? -19.327 6.513 21.543 1.00 47.41 91 THR A N 1
ATOM 694 C CA . THR A 1 91 ? -18.362 7.004 20.558 1.00 47.41 91 THR A CA 1
ATOM 695 C C . THR A 1 91 ? -18.466 6.311 19.200 1.00 47.41 91 THR A C 1
ATOM 697 O O . THR A 1 91 ? -17.768 6.714 18.277 1.00 47.41 91 THR A O 1
ATOM 700 N N . MET A 1 92 ? -19.374 5.342 19.016 1.00 50.28 92 MET A N 1
ATOM 701 C CA . MET A 1 92 ? -19.752 4.813 17.699 1.00 50.28 92 MET A CA 1
ATOM 702 C C . MET A 1 92 ? -20.513 5.856 16.856 1.00 50.28 92 MET A C 1
ATOM 704 O O . MET A 1 92 ? -21.628 5.627 16.382 1.00 50.28 92 MET A O 1
ATOM 708 N N . LYS A 1 93 ? -19.943 7.050 16.672 1.00 48.06 93 LYS A N 1
ATOM 709 C CA . LYS A 1 93 ? -20.508 8.068 15.795 1.00 48.06 93 LYS A CA 1
ATOM 710 C C . LYS A 1 93 ? -20.446 7.550 14.364 1.00 48.06 93 LYS A C 1
ATOM 712 O O . LYS A 1 93 ? -19.392 7.494 13.738 1.00 48.06 93 LYS A O 1
ATOM 717 N N . ARG A 1 94 ? -21.618 7.187 13.839 1.00 47.72 94 ARG A N 1
ATOM 718 C CA . ARG A 1 94 ? -21.856 7.080 12.400 1.00 47.72 94 ARG A CA 1
ATOM 719 C C . ARG A 1 94 ? -21.375 8.367 11.740 1.00 47.72 94 ARG A C 1
ATOM 721 O O . ARG A 1 94 ? -21.881 9.438 12.057 1.00 47.72 94 ARG A O 1
ATOM 728 N N . ASN A 1 95 ? -20.476 8.214 10.774 1.00 44.06 95 ASN A N 1
ATOM 729 C CA . ASN A 1 95 ? -20.135 9.235 9.793 1.00 44.06 95 ASN A CA 1
ATOM 730 C C . ASN A 1 95 ? -19.557 10.520 10.407 1.00 44.06 95 ASN A C 1
ATOM 732 O O . ASN A 1 95 ? -20.204 11.564 10.393 1.00 44.06 95 ASN A O 1
ATOM 736 N N . ALA A 1 96 ? -18.302 10.485 10.857 1.00 41.78 96 ALA A N 1
ATOM 737 C CA . ALA A 1 96 ? -17.492 11.676 10.643 1.00 41.78 96 ALA A CA 1
ATOM 738 C C . ALA A 1 96 ? -17.310 11.798 9.120 1.00 41.78 96 ALA A C 1
ATOM 740 O O . ALA A 1 96 ? -16.828 10.873 8.466 1.00 41.78 96 ALA A O 1
ATOM 741 N N . GLU A 1 97 ? -17.756 12.905 8.530 1.00 42.88 97 GLU A N 1
ATOM 742 C CA . GLU A 1 97 ? -17.425 13.263 7.140 1.00 42.88 97 GLU A CA 1
ATOM 743 C C . GLU A 1 97 ? -15.897 13.381 6.936 1.00 42.88 97 GLU A C 1
ATOM 745 O O . GLU A 1 97 ? -15.396 13.351 5.814 1.00 42.88 97 GLU A O 1
ATOM 750 N N . GLU A 1 98 ? -15.160 13.408 8.044 1.00 50.03 98 GLU A N 1
ATOM 751 C CA . GLU A 1 98 ? -13.722 13.265 8.200 1.00 50.03 98 GLU A CA 1
ATOM 752 C C . GLU A 1 98 ? -13.372 11.772 8.364 1.00 50.03 98 GLU A C 1
ATOM 754 O O . GLU A 1 98 ? -13.072 11.301 9.458 1.00 50.03 98 GLU A O 1
ATOM 759 N N . LYS A 1 99 ? -13.494 10.955 7.309 1.00 51.56 99 LYS A N 1
ATOM 760 C CA . LYS A 1 99 ? -13.046 9.552 7.406 1.00 51.56 99 LYS A CA 1
ATOM 761 C C . LYS A 1 99 ? -11.523 9.513 7.303 1.00 51.56 99 LYS A C 1
ATOM 763 O O . LYS A 1 99 ? -10.959 9.491 6.221 1.00 51.56 99 LYS A O 1
ATOM 768 N N . TYR A 1 100 ? -10.852 9.550 8.436 1.00 53.03 100 TYR A N 1
ATOM 769 C CA . TYR A 1 100 ? -9.415 9.340 8.491 1.00 53.03 100 TYR A CA 1
ATOM 770 C C . TYR A 1 100 ? -9.102 7.900 8.078 1.00 53.03 100 TYR A C 1
ATOM 772 O O . TYR A 1 100 ? -9.693 6.952 8.598 1.00 53.03 100 TYR A O 1
ATOM 780 N N . LEU A 1 101 ? -8.164 7.723 7.154 1.00 57.31 101 LEU A N 1
ATOM 781 C CA . LEU A 1 101 ? -7.423 6.475 7.068 1.00 57.31 101 LEU A CA 1
ATOM 782 C C . LEU A 1 101 ? -6.096 6.736 7.763 1.00 57.31 101 LEU A C 1
ATOM 784 O O . LEU A 1 101 ? -5.215 7.371 7.196 1.00 57.31 101 LEU A O 1
ATOM 788 N N . ALA A 1 102 ? -5.984 6.317 9.021 1.00 59.00 102 ALA A N 1
ATOM 789 C CA . ALA A 1 102 ? -4.696 6.341 9.685 1.00 59.00 102 ALA A CA 1
ATOM 790 C C . ALA A 1 102 ? -3.913 5.135 9.168 1.00 59.00 102 ALA A C 1
ATOM 792 O O . ALA A 1 102 ? -4.271 3.966 9.374 1.00 59.00 102 ALA A O 1
ATOM 793 N N . ILE A 1 103 ? -2.857 5.425 8.426 1.00 57.69 103 ILE A N 1
ATOM 794 C CA . ILE A 1 103 ? -1.824 4.447 8.170 1.00 57.69 103 ILE A CA 1
ATOM 795 C C . ILE A 1 103 ? -1.211 4.147 9.538 1.00 57.69 103 ILE A C 1
ATOM 797 O O . ILE A 1 103 ? -0.803 5.063 10.236 1.00 57.69 103 ILE A O 1
ATOM 801 N N . ILE A 1 104 ? -1.170 2.861 9.889 1.00 59.97 104 ILE A N 1
ATOM 802 C CA . ILE A 1 104 ? -0.187 2.272 10.795 1.00 59.97 104 ILE A CA 1
ATOM 803 C C . ILE A 1 104 ? -0.316 2.618 12.300 1.00 59.97 104 ILE A C 1
ATOM 805 O O . ILE A 1 104 ? 0.167 3.623 12.796 1.00 59.97 104 ILE A O 1
ATOM 809 N N . ARG A 1 105 ? -0.954 1.645 12.988 1.00 61.34 105 ARG A N 1
ATOM 810 C CA . ARG A 1 105 ? -1.078 1.269 14.426 1.00 61.34 105 ARG A CA 1
ATOM 811 C C . ARG A 1 105 ? -0.779 2.306 15.533 1.00 61.34 105 ARG A C 1
ATOM 813 O O . ARG A 1 105 ? 0.164 3.077 15.435 1.00 61.34 105 ARG A O 1
ATOM 820 N N . PRO A 1 106 ? -1.407 2.156 16.719 1.00 51.34 106 PRO A N 1
ATOM 821 C CA . PRO A 1 106 ? -0.869 2.773 17.931 1.00 51.34 106 PRO A CA 1
ATOM 822 C C . PRO A 1 106 ? 0.586 2.322 18.160 1.00 51.34 106 PRO A C 1
ATOM 824 O O . PRO A 1 106 ? 0.866 1.115 18.204 1.00 51.34 106 PRO A O 1
ATOM 827 N N . ASN A 1 107 ? 1.491 3.291 18.337 1.00 60.41 107 ASN A N 1
ATOM 828 C CA . ASN A 1 107 ? 2.961 3.160 18.437 1.00 60.41 107 ASN A CA 1
ATOM 829 C C . ASN A 1 107 ? 3.740 2.906 17.132 1.00 60.41 107 ASN A C 1
ATOM 831 O O . ASN A 1 107 ? 4.864 2.406 17.187 1.00 60.41 107 ASN A O 1
ATOM 835 N N . MET A 1 108 ? 3.175 3.224 15.971 1.00 75.62 108 MET A N 1
ATOM 836 C CA . MET A 1 108 ? 3.904 3.227 14.701 1.00 75.62 108 MET A CA 1
ATOM 837 C C . MET A 1 108 ? 3.683 4.566 13.965 1.00 75.62 108 MET A C 1
ATOM 839 O O . MET A 1 108 ? 3.263 5.539 14.591 1.00 75.62 108 MET A O 1
ATOM 843 N N . ALA A 1 109 ? 4.037 4.662 12.679 1.00 73.94 109 ALA A N 1
ATOM 844 C CA . ALA A 1 109 ? 3.842 5.860 11.865 1.00 73.94 109 ALA A CA 1
ATOM 845 C C . ALA A 1 109 ? 2.347 6.196 11.716 1.00 73.94 109 ALA A C 1
ATOM 847 O O . ALA A 1 109 ? 1.730 5.764 10.758 1.00 73.94 109 ALA A O 1
ATOM 848 N N . ASN A 1 110 ? 1.790 6.961 12.660 1.00 77.00 110 ASN A N 1
ATOM 849 C CA . ASN A 1 110 ? 0.399 7.420 12.675 1.00 77.00 110 ASN A CA 1
ATOM 850 C C . ASN A 1 110 ? 0.183 8.529 11.627 1.00 77.00 110 ASN A C 1
ATOM 852 O O . ASN A 1 110 ? 0.253 9.719 11.938 1.00 77.00 110 ASN A O 1
ATOM 856 N N . GLU A 1 111 ? 0.008 8.137 10.366 1.00 78.38 111 GLU A N 1
ATOM 857 C CA . GLU A 1 111 ? -0.127 9.060 9.232 1.00 78.38 111 GLU A CA 1
ATOM 858 C C . GLU A 1 111 ? -1.581 9.145 8.772 1.00 78.38 111 GLU A C 1
ATOM 860 O O . GLU A 1 111 ? -2.188 8.142 8.404 1.00 78.38 111 GLU A O 1
ATOM 865 N N . GLU A 1 112 ? -2.136 10.352 8.721 1.00 79.25 112 GLU A N 1
ATOM 866 C CA . GLU A 1 112 ? -3.502 10.570 8.247 1.00 79.25 112 GLU A CA 1
ATOM 867 C C . GLU A 1 112 ? -3.556 10.668 6.715 1.00 79.25 112 GLU A C 1
ATOM 869 O O . GLU A 1 112 ? -3.012 11.596 6.108 1.00 79.25 112 GLU A O 1
ATOM 874 N N . ILE A 1 113 ? -4.277 9.742 6.082 1.00 83.50 113 ILE A N 1
ATOM 875 C CA . ILE A 1 113 ? -4.700 9.830 4.684 1.00 83.50 113 ILE A CA 1
ATOM 876 C C . ILE A 1 113 ? -6.093 10.478 4.632 1.00 83.50 113 ILE A C 1
ATOM 878 O O . ILE A 1 113 ? -7.056 9.916 5.167 1.00 83.50 113 ILE A O 1
ATOM 882 N N . PRO A 1 114 ? -6.234 11.636 3.963 1.00 84.81 114 PRO A N 1
ATOM 883 C CA . PRO A 1 114 ? -7.523 12.303 3.802 1.00 84.81 114 PRO A CA 1
ATOM 884 C C . PRO A 1 114 ? -8.466 11.575 2.836 1.00 84.81 114 PRO A C 1
ATOM 886 O O . PRO A 1 114 ? -8.039 10.917 1.899 1.00 84.81 114 PRO A O 1
ATOM 889 N N . MET A 1 115 ? -9.778 11.798 2.954 1.00 85.69 115 MET A N 1
ATOM 890 C CA . MET A 1 115 ? -10.754 11.268 1.977 1.00 85.69 115 MET A CA 1
ATOM 891 C C . MET A 1 115 ? -10.804 12.015 0.651 1.00 85.69 115 MET A C 1
ATOM 893 O O . MET A 1 115 ? -11.476 11.574 -0.289 1.00 85.69 115 MET A O 1
ATOM 897 N N . ARG A 1 116 ? -10.173 13.187 0.606 1.00 88.81 116 ARG A N 1
ATOM 898 C CA . ARG A 1 116 ? -10.197 14.099 -0.530 1.00 88.81 116 ARG A CA 1
ATOM 899 C C . ARG A 1 116 ? -8.786 14.409 -0.970 1.00 88.81 116 ARG A C 1
ATOM 901 O O . ARG A 1 116 ? -7.980 14.860 -0.155 1.00 88.81 116 ARG A O 1
ATOM 908 N N . ASP A 1 117 ? -8.530 14.250 -2.260 1.00 88.69 117 ASP A N 1
ATOM 909 C CA . ASP A 1 117 ? -7.217 14.535 -2.837 1.00 88.69 117 ASP A CA 1
ATOM 910 C C . ASP A 1 117 ? -6.882 16.039 -2.872 1.00 88.69 117 ASP A C 1
ATOM 912 O O . ASP A 1 117 ? -5.720 16.430 -2.929 1.00 88.69 117 ASP A O 1
ATOM 916 N N . SER A 1 118 ? -7.903 16.890 -2.744 1.00 88.06 118 SER A N 1
ATOM 917 C CA . SER A 1 118 ? -7.782 18.343 -2.623 1.00 88.06 118 SER A CA 1
ATOM 918 C C . SER A 1 118 ? -7.328 18.816 -1.235 1.00 88.06 118 SER A C 1
ATOM 920 O O . SER A 1 118 ? -7.242 20.020 -0.996 1.00 88.06 118 SER A O 1
ATOM 922 N N . THR A 1 119 ? -7.111 17.904 -0.284 1.00 86.50 119 THR A N 1
ATOM 923 C CA . THR A 1 119 ? -6.736 18.257 1.092 1.00 86.50 119 THR A CA 1
ATOM 924 C C . THR A 1 119 ? -5.284 18.733 1.143 1.00 86.50 119 THR A C 1
ATOM 926 O O . THR A 1 119 ? -4.390 18.065 0.629 1.00 86.50 119 THR A O 1
ATOM 929 N N . VAL A 1 120 ? -5.031 19.863 1.813 1.00 80.88 120 VAL A N 1
ATOM 930 C CA . VAL A 1 120 ? -3.696 20.491 1.891 1.00 80.88 120 VAL A CA 1
ATOM 931 C C . VAL A 1 120 ? -2.639 19.542 2.463 1.00 80.88 120 VAL A C 1
ATOM 933 O O . VAL A 1 120 ? -1.553 19.444 1.903 1.00 80.88 120 VAL A O 1
ATOM 936 N N . SER A 1 121 ? -2.962 18.783 3.516 1.00 82.81 121 SER A N 1
ATOM 937 C CA . SER A 1 121 ? -2.026 17.821 4.116 1.00 82.81 121 SER A CA 1
ATOM 938 C C . SER A 1 121 ? -1.578 16.729 3.141 1.00 82.81 121 SER A C 1
ATOM 940 O O . SER A 1 121 ? -0.424 16.304 3.204 1.00 82.81 121 SER A O 1
ATOM 942 N N . LEU A 1 122 ? -2.446 16.310 2.213 1.00 85.44 122 LEU A N 1
ATOM 943 C CA . LEU A 1 122 ? -2.077 15.382 1.148 1.00 85.44 122 LEU A CA 1
ATOM 944 C C . LEU A 1 122 ? -1.182 16.082 0.121 1.00 85.44 122 LEU A C 1
ATOM 946 O O . LEU A 1 122 ? -0.088 15.609 -0.158 1.00 85.44 122 LEU A O 1
ATOM 950 N N . ILE A 1 123 ? -1.604 17.239 -0.392 1.00 86.81 123 ILE A N 1
ATOM 951 C CA . ILE A 1 123 ? -0.883 17.996 -1.432 1.00 86.81 123 ILE A CA 1
ATOM 952 C C . ILE A 1 123 ? 0.538 18.390 -0.988 1.00 86.81 123 ILE A C 1
ATOM 954 O O . ILE A 1 123 ? 1.476 18.398 -1.795 1.00 86.81 123 ILE A O 1
ATOM 958 N N . ASP A 1 124 ? 0.716 18.723 0.289 1.00 88.38 124 ASP A N 1
ATOM 959 C CA . ASP A 1 124 ? 2.001 19.178 0.809 1.00 88.38 124 ASP A CA 1
ATOM 960 C C . ASP A 1 124 ? 2.984 18.035 1.069 1.00 88.38 124 ASP A C 1
ATOM 962 O O . ASP A 1 124 ? 4.187 18.230 0.863 1.00 88.38 124 ASP A O 1
ATOM 966 N N . ASN A 1 125 ? 2.486 16.854 1.449 1.00 90.44 125 ASN A N 1
ATOM 967 C CA . ASN A 1 125 ? 3.316 15.742 1.924 1.00 90.44 125 ASN A CA 1
ATOM 968 C C . ASN A 1 125 ? 3.379 14.542 0.979 1.00 90.44 125 ASN A C 1
ATOM 970 O O . ASN A 1 125 ? 4.294 13.732 1.108 1.00 90.44 125 ASN A O 1
ATOM 974 N N . TRP A 1 126 ? 2.446 14.428 0.038 1.00 92.88 126 TRP A N 1
ATOM 975 C CA . TRP A 1 126 ? 2.344 13.315 -0.896 1.00 92.88 126 TRP A CA 1
ATOM 976 C C . TRP A 1 126 ? 2.487 13.808 -2.332 1.00 92.88 126 TRP A C 1
ATOM 978 O O . TRP A 1 126 ? 2.080 14.909 -2.708 1.00 92.88 126 TRP A O 1
ATOM 988 N N . LYS A 1 127 ? 3.084 12.967 -3.166 1.00 94.00 127 LYS A N 1
ATOM 989 C CA . LYS A 1 127 ? 3.245 13.199 -4.592 1.00 94.00 127 LYS A CA 1
ATOM 990 C C . LYS A 1 127 ? 2.084 12.549 -5.336 1.00 94.00 127 LYS A C 1
ATOM 992 O O . LYS A 1 127 ? 1.973 11.325 -5.354 1.00 94.00 127 LYS A O 1
ATOM 997 N N . LYS A 1 128 ? 1.264 13.366 -6.001 1.00 93.75 128 LYS A N 1
ATOM 998 C CA . LYS A 1 128 ? 0.282 12.877 -6.977 1.00 93.75 128 LYS A CA 1
ATOM 999 C C . LYS A 1 128 ? 1.010 12.198 -8.140 1.00 93.75 128 LYS A C 1
ATOM 1001 O O . LYS A 1 128 ? 1.865 12.811 -8.790 1.00 93.75 128 LYS A O 1
ATOM 1006 N N . GLY A 1 129 ? 0.676 10.938 -8.355 1.00 92.50 129 GLY A N 1
ATOM 1007 C CA . GLY A 1 129 ? 1.116 10.086 -9.445 1.00 92.50 129 GLY A CA 1
ATOM 1008 C C . GLY A 1 129 ? 0.057 9.971 -10.535 1.00 92.50 129 GLY A C 1
ATOM 1009 O O . GLY A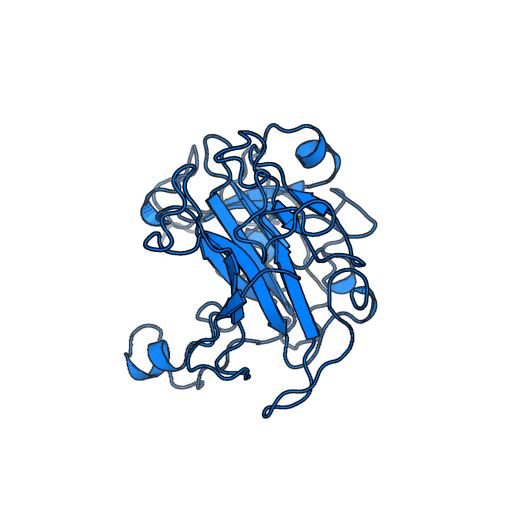 1 129 ? -0.782 10.860 -10.711 1.00 92.50 129 GLY A O 1
ATOM 1010 N N . SER A 1 130 ? 0.138 8.891 -11.303 1.00 90.75 130 SER A N 1
ATOM 1011 C CA . SER A 1 130 ? -0.737 8.674 -12.449 1.00 90.75 130 SER A CA 1
ATOM 1012 C C . SER A 1 130 ? -2.125 8.199 -12.014 1.00 90.75 130 SER A C 1
ATOM 1014 O O . SER A 1 130 ? -2.299 7.550 -10.979 1.00 90.75 130 SER A O 1
ATOM 1016 N N . CYS A 1 131 ? -3.119 8.504 -12.840 1.00 91.06 131 CYS A N 1
ATOM 1017 C CA . CYS A 1 131 ? -4.440 7.911 -12.788 1.00 91.06 131 CYS A CA 1
ATOM 1018 C C . CYS A 1 131 ? -4.490 6.689 -13.698 1.00 91.06 131 CYS A C 1
ATOM 1020 O O . CYS A 1 131 ? -4.367 6.842 -14.911 1.00 91.06 131 CYS A O 1
ATOM 1022 N N . ILE A 1 132 ? -4.712 5.499 -13.145 1.00 89.69 132 ILE A N 1
ATOM 1023 C CA . ILE A 1 132 ? -4.922 4.286 -13.944 1.00 89.69 132 ILE A CA 1
ATOM 1024 C C . ILE A 1 132 ? -6.423 3.971 -13.953 1.00 89.69 132 ILE A C 1
ATOM 1026 O O . ILE A 1 132 ? -7.036 3.909 -12.881 1.00 89.69 132 ILE A O 1
ATOM 1030 N N . PRO A 1 133 ? -7.061 3.791 -15.123 1.00 88.31 133 PRO A N 1
ATOM 1031 C CA . PRO A 1 133 ? -8.466 3.413 -15.201 1.00 88.31 133 PRO A CA 1
ATOM 1032 C C . PRO A 1 133 ? -8.739 2.166 -14.372 1.00 88.31 133 PRO A C 1
ATOM 1034 O O . PRO A 1 133 ? -7.955 1.220 -14.376 1.00 88.31 133 PRO A O 1
ATOM 1037 N N . THR A 1 134 ? -9.856 2.174 -13.653 1.00 89.62 134 THR A N 1
ATOM 1038 C CA . THR A 1 134 ? -10.231 1.173 -12.648 1.00 89.62 134 THR A CA 1
ATOM 1039 C C . THR A 1 134 ? -9.458 1.184 -11.322 1.00 89.62 134 THR A C 1
ATOM 1041 O O . THR A 1 134 ? -9.891 0.521 -10.388 1.00 89.62 134 THR A O 1
ATOM 1044 N N . MET A 1 135 ? -8.393 1.983 -11.194 1.00 91.38 135 MET A N 1
ATOM 1045 C CA . MET A 1 135 ? -7.595 2.127 -9.962 1.00 91.38 135 MET A CA 1
ATOM 1046 C C . MET A 1 135 ? -7.735 3.526 -9.350 1.00 91.38 135 MET A C 1
ATOM 1048 O O . MET A 1 135 ? -8.044 3.673 -8.168 1.00 91.38 135 MET A O 1
ATOM 1052 N N . GLY A 1 136 ? -7.613 4.562 -10.182 1.00 92.81 136 GLY A N 1
ATOM 1053 C CA . GLY A 1 136 ? -7.616 5.967 -9.780 1.00 92.81 136 GLY A CA 1
ATOM 1054 C C . GLY A 1 136 ? -6.213 6.575 -9.762 1.00 92.81 136 GLY A C 1
ATOM 1055 O O . GLY A 1 136 ? -5.258 5.990 -10.266 1.00 92.81 136 GLY A O 1
ATOM 1056 N N . ASN A 1 137 ? -6.114 7.791 -9.224 1.00 93.62 137 ASN A N 1
ATOM 1057 C CA . ASN A 1 137 ? -4.882 8.548 -9.024 1.00 93.62 137 ASN A CA 1
ATOM 1058 C C . ASN A 1 137 ? -4.108 7.984 -7.839 1.00 93.62 137 ASN A C 1
ATOM 1060 O O . ASN A 1 137 ? -4.600 8.059 -6.714 1.00 93.62 137 ASN A O 1
ATOM 1064 N N . HIS A 1 138 ? -2.895 7.512 -8.085 1.00 94.50 138 HIS A N 1
ATOM 1065 C CA . HIS A 1 138 ? -1.983 7.024 -7.057 1.00 94.50 138 HIS A CA 1
ATOM 1066 C C . HIS A 1 138 ? -1.278 8.180 -6.360 1.00 94.50 138 HIS A C 1
ATOM 1068 O O . HIS A 1 138 ? -0.845 9.127 -7.012 1.00 94.50 138 HIS A O 1
ATOM 1074 N N . TRP A 1 139 ? -1.133 8.108 -5.041 1.00 94.25 139 TRP A N 1
ATOM 1075 C CA . TRP A 1 139 ? -0.384 9.097 -4.270 1.00 94.25 139 TRP A CA 1
ATOM 1076 C C . TRP A 1 139 ? 0.721 8.415 -3.483 1.00 94.25 139 TRP A C 1
ATOM 1078 O O . TRP A 1 139 ? 0.464 7.551 -2.654 1.00 94.25 139 TRP A O 1
ATOM 1088 N N . MET A 1 140 ? 1.959 8.814 -3.742 1.00 93.94 140 MET A N 1
ATOM 1089 C CA . MET A 1 140 ? 3.142 8.199 -3.145 1.00 93.94 140 MET A CA 1
ATOM 1090 C C . MET A 1 140 ? 3.837 9.179 -2.208 1.00 93.94 140 MET A C 1
ATOM 1092 O O . MET A 1 140 ? 3.736 10.397 -2.377 1.00 93.94 140 MET A O 1
ATOM 1096 N N . LYS A 1 141 ? 4.553 8.649 -1.223 1.00 92.94 141 LYS A N 1
ATOM 1097 C CA . LYS A 1 141 ? 5.299 9.433 -0.244 1.00 92.94 141 LYS A CA 1
ATOM 1098 C C . LYS A 1 141 ? 6.566 8.689 0.141 1.00 92.94 141 LYS A C 1
ATOM 1100 O O . LYS A 1 141 ? 6.533 7.478 0.346 1.00 92.94 141 LYS A O 1
ATOM 1105 N N . ASP A 1 142 ? 7.634 9.447 0.325 1.00 93.31 142 ASP A N 1
ATOM 1106 C CA . ASP A 1 142 ? 8.816 8.974 1.023 1.00 93.31 142 ASP A CA 1
ATOM 1107 C C . ASP A 1 142 ? 8.727 9.286 2.514 1.00 93.31 142 ASP A C 1
ATOM 1109 O O . ASP A 1 142 ? 8.293 10.371 2.915 1.00 93.31 142 ASP A O 1
ATOM 1113 N N . VAL A 1 143 ? 9.234 8.375 3.338 1.00 89.88 143 VAL A N 1
ATOM 1114 C CA . VAL A 1 143 ? 9.270 8.479 4.799 1.00 89.88 143 VAL A CA 1
ATOM 1115 C C . VAL A 1 143 ? 9.957 9.764 5.256 1.00 89.88 143 VAL A C 1
ATOM 1117 O O . VAL A 1 143 ? 9.410 10.493 6.078 1.00 89.88 143 VAL A O 1
ATOM 1120 N N . ASN A 1 144 ? 11.132 10.068 4.697 1.00 87.00 144 ASN A N 1
ATOM 1121 C CA . ASN A 1 144 ? 11.915 11.253 5.068 1.00 87.00 144 ASN A CA 1
ATOM 1122 C C . ASN A 1 144 ? 11.797 12.399 4.044 1.00 87.00 144 ASN A C 1
ATOM 1124 O O . ASN A 1 144 ? 12.026 13.558 4.388 1.00 87.00 144 ASN A O 1
ATOM 1128 N N . GLY A 1 145 ? 11.456 12.089 2.787 1.00 85.44 145 GLY A N 1
ATOM 1129 C CA . GLY A 1 145 ? 11.389 13.053 1.679 1.00 85.44 145 GLY A CA 1
ATOM 1130 C C . GLY A 1 145 ? 10.010 13.682 1.454 1.00 85.44 145 GLY A C 1
ATOM 1131 O O . GLY A 1 145 ? 9.898 14.692 0.746 1.00 85.44 145 GLY A O 1
ATOM 1132 N N . GLY A 1 146 ? 8.951 13.113 2.042 1.00 91.56 146 GLY A N 1
ATOM 1133 C CA . GLY A 1 146 ? 7.576 13.529 1.783 1.00 91.56 146 GLY A CA 1
ATOM 1134 C C . GLY A 1 146 ? 7.226 13.356 0.302 1.00 91.56 146 GLY A C 1
ATOM 1135 O O . GLY A 1 146 ? 7.416 12.290 -0.278 1.00 91.56 146 GLY A O 1
ATOM 1136 N N . LYS A 1 147 ? 6.772 14.434 -0.346 1.00 92.56 147 LYS A N 1
ATOM 1137 C CA . LYS A 1 147 ? 6.438 14.442 -1.782 1.00 92.56 147 LYS A CA 1
ATOM 1138 C C . LYS A 1 147 ? 7.652 14.417 -2.718 1.00 92.56 147 LYS A C 1
ATOM 1140 O O . LYS A 1 147 ? 7.482 14.317 -3.935 1.00 92.56 147 LYS A O 1
ATOM 1145 N N . ASN A 1 148 ? 8.863 14.584 -2.189 1.00 93.06 148 ASN A N 1
ATOM 1146 C CA . ASN A 1 148 ? 10.092 14.544 -2.974 1.00 93.06 148 ASN A CA 1
ATOM 1147 C C . ASN A 1 148 ? 10.610 13.108 -3.007 1.00 93.06 148 ASN A C 1
ATOM 1149 O O . ASN A 1 148 ? 11.512 12.764 -2.249 1.00 93.06 148 ASN A O 1
ATOM 1153 N N . LEU A 1 149 ? 10.000 12.295 -3.868 1.00 93.06 149 LEU A N 1
ATOM 1154 C CA . LEU A 1 149 ? 10.309 10.872 -3.975 1.00 93.06 149 LEU A CA 1
ATOM 1155 C C . LEU A 1 149 ? 11.758 10.656 -4.436 1.00 93.06 149 LEU A C 1
ATOM 1157 O O . LEU A 1 149 ? 12.167 11.178 -5.478 1.00 93.06 149 LEU A O 1
ATOM 1161 N N . THR A 1 150 ? 12.514 9.861 -3.685 1.00 93.62 150 THR A N 1
ATOM 1162 C CA . THR A 1 150 ? 13.804 9.286 -4.077 1.00 93.62 150 THR A CA 1
ATOM 1163 C C . THR A 1 150 ? 13.608 8.119 -5.035 1.00 93.62 150 THR A C 1
ATOM 1165 O O . THR A 1 150 ? 14.543 7.770 -5.753 1.00 93.62 150 THR A O 1
ATOM 1168 N N . TYR A 1 151 ? 12.398 7.543 -5.054 1.00 92.19 151 TYR A N 1
ATOM 1169 C CA . TYR A 1 151 ? 12.060 6.312 -5.765 1.00 92.19 151 TYR A CA 1
ATOM 1170 C C . TYR A 1 151 ? 12.903 5.112 -5.300 1.00 92.19 151 TYR A C 1
ATOM 1172 O O . TYR A 1 151 ? 13.107 4.154 -6.040 1.00 92.19 151 TYR A O 1
ATOM 1180 N N . ASN A 1 152 ? 13.403 5.139 -4.064 1.00 93.69 152 ASN A N 1
ATOM 1181 C CA . ASN A 1 152 ? 14.042 3.986 -3.447 1.00 93.69 152 ASN A CA 1
ATOM 1182 C C . ASN A 1 152 ? 13.030 3.247 -2.566 1.00 93.69 152 ASN A C 1
ATOM 1184 O O . ASN A 1 152 ? 12.354 3.869 -1.744 1.00 93.69 152 ASN A O 1
ATOM 1188 N N . ALA A 1 153 ? 12.948 1.924 -2.704 1.00 92.62 153 ALA A N 1
ATOM 1189 C CA . ALA A 1 153 ? 12.058 1.086 -1.908 1.00 92.62 153 ALA A CA 1
ATOM 1190 C C . ALA A 1 153 ? 12.241 1.311 -0.400 1.00 92.62 153 ALA A C 1
ATOM 1192 O O . ALA A 1 153 ? 11.254 1.456 0.314 1.00 92.62 153 ALA A O 1
ATOM 1193 N N . ALA A 1 154 ? 13.494 1.438 0.055 1.00 93.25 154 ALA A N 1
ATOM 1194 C CA . ALA A 1 154 ? 13.829 1.684 1.454 1.00 93.25 154 ALA A CA 1
ATOM 1195 C C . ALA A 1 154 ? 13.232 2.992 1.984 1.00 93.25 154 ALA A C 1
ATOM 1197 O O . ALA A 1 154 ? 12.918 3.090 3.164 1.00 93.25 154 ALA A O 1
ATOM 1198 N N . ASP A 1 155 ? 13.051 4.000 1.138 1.00 93.56 155 ASP A N 1
ATOM 1199 C CA . ASP A 1 155 ? 12.546 5.303 1.566 1.00 93.56 155 ASP A CA 1
ATOM 1200 C C . ASP A 1 155 ? 11.042 5.465 1.347 1.00 93.56 155 ASP A C 1
ATOM 1202 O O . ASP A 1 155 ? 10.473 6.440 1.832 1.00 93.56 155 ASP A O 1
ATOM 1206 N N . THR A 1 156 ? 10.386 4.546 0.640 1.00 92.19 156 THR A N 1
ATOM 1207 C CA . THR A 1 156 ? 8.998 4.722 0.202 1.00 92.19 156 THR A CA 1
ATOM 1208 C C . THR A 1 156 ? 8.022 4.146 1.234 1.00 92.19 156 THR A C 1
ATOM 1210 O O . THR A 1 156 ? 8.169 3.015 1.692 1.00 92.19 156 THR A O 1
ATOM 1213 N N . VAL A 1 157 ? 6.977 4.902 1.584 1.00 92.75 157 VAL A N 1
ATOM 1214 C CA . VAL A 1 157 ? 5.883 4.421 2.447 1.00 92.75 157 VAL A CA 1
ATOM 1215 C C . VAL A 1 157 ? 5.192 3.226 1.773 1.00 92.75 157 VAL A C 1
ATOM 1217 O O . VAL A 1 157 ? 4.698 3.414 0.666 1.00 92.75 157 VAL A O 1
ATOM 1220 N N . PRO A 1 158 ? 5.058 2.040 2.408 1.00 92.19 158 PRO A N 1
ATOM 1221 C CA . PRO A 1 158 ? 4.569 0.803 1.772 1.00 92.19 158 PRO A CA 1
ATOM 1222 C C . PRO A 1 158 ? 3.043 0.768 1.547 1.00 92.19 158 PRO A C 1
ATOM 1224 O O . PRO A 1 158 ? 2.419 -0.296 1.534 1.00 92.19 158 PRO A O 1
ATOM 1227 N N . LEU A 1 159 ? 2.422 1.938 1.395 1.00 92.31 159 LEU A N 1
ATOM 1228 C CA . LEU A 1 159 ? 0.996 2.130 1.173 1.00 92.31 159 LEU A CA 1
ATOM 1229 C C . LEU A 1 159 ? 0.767 3.322 0.240 1.00 92.31 159 LEU A C 1
ATOM 1231 O O . LEU A 1 159 ? 1.295 4.411 0.464 1.00 92.31 159 LEU A O 1
ATOM 1235 N N . VAL A 1 160 ? -0.088 3.128 -0.760 1.00 93.75 160 VAL A N 1
ATOM 1236 C CA . VAL A 1 160 ? -0.458 4.142 -1.748 1.00 93.75 160 VAL A CA 1
ATOM 1237 C C . VAL A 1 160 ? -1.974 4.339 -1.726 1.00 93.75 160 VAL A C 1
ATOM 1239 O O . VAL A 1 160 ? -2.711 3.434 -2.131 1.00 93.75 160 VAL A O 1
ATOM 1242 N N . PRO A 1 161 ? -2.483 5.493 -1.256 1.00 93.81 161 PRO A N 1
ATOM 1243 C CA . PRO A 1 161 ? -3.887 5.829 -1.426 1.00 93.81 161 PRO A CA 1
ATOM 1244 C C . PRO A 1 161 ? -4.224 6.156 -2.877 1.00 93.81 161 PRO A C 1
ATOM 1246 O O . PRO A 1 161 ? -3.433 6.758 -3.608 1.00 93.81 161 PRO A O 1
ATOM 1249 N N . MET A 1 162 ? -5.447 5.792 -3.258 1.00 94.56 162 MET A N 1
ATOM 1250 C CA . MET A 1 162 ? -5.996 6.017 -4.585 1.00 94.56 162 MET A CA 1
ATOM 1251 C C . MET A 1 162 ? -7.283 6.837 -4.538 1.00 94.56 162 MET A C 1
ATOM 1253 O O . MET A 1 162 ? -8.166 6.599 -3.704 1.00 94.56 162 MET A O 1
ATOM 1257 N N . TYR A 1 163 ? -7.407 7.770 -5.485 1.00 93.38 163 TYR A N 1
ATOM 1258 C CA . TYR A 1 163 ? -8.556 8.670 -5.603 1.00 93.38 163 TYR A CA 1
ATOM 1259 C C . TYR A 1 163 ? -9.142 8.665 -7.015 1.00 93.38 163 TYR A C 1
ATOM 1261 O O . TYR A 1 163 ? -8.407 8.668 -8.001 1.00 93.38 163 TYR A O 1
ATOM 1269 N N . ASP A 1 164 ? -10.467 8.704 -7.137 1.00 91.88 164 ASP A N 1
ATOM 1270 C CA . ASP A 1 164 ? -11.128 8.820 -8.442 1.00 91.88 164 ASP A CA 1
ATOM 1271 C C . ASP A 1 164 ? -10.879 10.189 -9.107 1.00 91.88 164 ASP A C 1
ATOM 1273 O O . ASP A 1 164 ? -10.306 11.105 -8.517 1.00 91.88 164 ASP A O 1
ATOM 1277 N N . SER A 1 165 ? -11.318 10.356 -10.359 1.00 88.31 165 SER A N 1
ATOM 1278 C CA . SER A 1 165 ? -11.206 11.626 -11.095 1.00 88.31 165 SER A CA 1
ATOM 1279 C C . SER A 1 165 ? -11.927 12.815 -10.449 1.00 88.31 165 SER A C 1
ATOM 1281 O O . SER A 1 165 ? -11.725 13.947 -10.879 1.00 88.31 165 SER A O 1
ATOM 1283 N N . TYR A 1 166 ? -12.785 12.574 -9.457 1.00 88.88 166 TYR A N 1
ATOM 1284 C CA . TYR A 1 166 ? -13.477 13.610 -8.688 1.00 88.88 166 TYR A CA 1
ATOM 1285 C C . TYR A 1 166 ? -12.809 13.865 -7.330 1.00 88.88 166 TYR A C 1
ATOM 1287 O O . TYR A 1 166 ? -13.370 14.570 -6.485 1.00 88.88 166 TYR A O 1
ATOM 1295 N N . GLY A 1 167 ? -11.642 13.260 -7.102 1.00 89.81 167 GLY A N 1
ATOM 1296 C CA . GLY A 1 167 ? -10.853 13.436 -5.898 1.00 89.81 167 GLY A CA 1
ATOM 1297 C C . GLY A 1 167 ? -11.397 12.705 -4.677 1.00 89.81 167 GLY A C 1
ATOM 1298 O O . GLY A 1 167 ? -11.020 13.048 -3.560 1.00 89.81 167 GLY A O 1
ATOM 1299 N N . ASN A 1 168 ? -12.306 11.736 -4.833 1.00 90.00 168 ASN A N 1
ATOM 1300 C CA . ASN A 1 168 ? -12.750 10.924 -3.698 1.00 90.00 168 ASN A CA 1
ATOM 1301 C C . ASN A 1 168 ? -11.816 9.737 -3.507 1.00 90.00 168 ASN A C 1
ATOM 1303 O O . ASN A 1 168 ? -11.491 9.056 -4.475 1.00 90.00 168 ASN A O 1
ATOM 1307 N N . PHE A 1 169 ? -11.488 9.426 -2.260 1.00 89.88 169 PHE A N 1
ATOM 1308 C CA . PHE A 1 169 ? -10.804 8.190 -1.909 1.00 89.88 169 PHE A CA 1
ATOM 1309 C C . PHE A 1 169 ? -11.624 6.964 -2.349 1.00 89.88 169 PHE A C 1
ATOM 1311 O O . PHE A 1 169 ? -12.840 6.892 -2.114 1.00 89.88 169 PHE A O 1
ATOM 1318 N N . VAL A 1 170 ? -10.967 6.015 -3.015 1.00 92.31 170 VAL A N 1
ATOM 1319 C CA . VAL A 1 170 ? -11.621 4.832 -3.605 1.00 92.31 170 VAL A CA 1
ATOM 1320 C C . VAL A 1 170 ? -10.953 3.517 -3.250 1.00 92.31 170 VAL A C 1
ATOM 1322 O O . VAL A 1 170 ? -11.641 2.497 -3.179 1.00 92.31 170 VAL A O 1
ATOM 1325 N N . ALA A 1 171 ? -9.644 3.526 -3.030 1.00 92.88 171 ALA A N 1
ATOM 1326 C CA . ALA A 1 171 ? -8.866 2.323 -2.806 1.00 92.88 171 ALA A CA 1
ATOM 1327 C C . ALA A 1 171 ? -7.525 2.662 -2.144 1.00 92.88 171 ALA A C 1
ATOM 1329 O O . ALA A 1 171 ? -7.118 3.822 -2.053 1.00 92.88 171 ALA A O 1
ATOM 1330 N N . ILE A 1 172 ? -6.833 1.621 -1.712 1.00 93.06 172 ILE A N 1
ATOM 1331 C CA . ILE A 1 172 ? -5.411 1.639 -1.365 1.00 93.06 172 ILE A CA 1
ATOM 1332 C C . ILE A 1 172 ? -4.739 0.482 -2.083 1.00 93.06 172 ILE A C 1
ATOM 1334 O O . ILE A 1 172 ? -5.389 -0.527 -2.371 1.00 93.06 172 ILE A O 1
ATOM 1338 N N . PHE A 1 173 ? -3.437 0.584 -2.299 1.00 92.56 173 PHE A N 1
ATOM 1339 C CA . PHE A 1 173 ? -2.634 -0.613 -2.456 1.00 92.56 173 PHE A CA 1
ATOM 1340 C C . PHE A 1 173 ? -1.480 -0.619 -1.469 1.00 92.56 173 PHE A C 1
ATOM 1342 O O . PHE A 1 173 ? -0.890 0.415 -1.153 1.00 92.56 173 PHE A O 1
ATOM 1349 N N . PHE A 1 174 ? -1.163 -1.813 -0.999 1.00 93.69 174 PHE A N 1
ATOM 1350 C CA . PHE A 1 174 ? 0.108 -2.112 -0.366 1.00 93.69 174 PHE A CA 1
ATOM 1351 C C . PHE A 1 174 ? 1.096 -2.483 -1.459 1.00 93.69 174 PHE A C 1
ATOM 1353 O O . PHE A 1 174 ? 0.709 -3.155 -2.416 1.00 93.69 174 PHE A O 1
ATOM 1360 N N . PHE A 1 175 ? 2.354 -2.075 -1.336 1.00 91.19 175 PHE A N 1
ATOM 1361 C CA . PHE A 1 175 ? 3.404 -2.646 -2.173 1.00 91.19 175 PHE A CA 1
ATOM 1362 C C . PHE A 1 175 ? 4.518 -3.219 -1.314 1.00 91.19 175 PHE A C 1
ATOM 1364 O O . PHE A 1 175 ? 4.692 -2.856 -0.149 1.00 91.19 175 PHE A O 1
ATOM 1371 N N . ALA A 1 176 ? 5.232 -4.161 -1.904 1.00 92.12 176 ALA A N 1
ATOM 1372 C CA . ALA A 1 176 ? 6.356 -4.849 -1.317 1.00 92.12 176 ALA A CA 1
ATOM 1373 C C . ALA A 1 176 ? 7.428 -5.051 -2.377 1.00 92.12 176 ALA A C 1
ATOM 1375 O O . ALA A 1 176 ? 7.135 -5.140 -3.569 1.00 92.12 176 ALA A O 1
ATOM 1376 N N . THR A 1 177 ? 8.664 -5.179 -1.932 1.00 91.38 177 THR A N 1
ATOM 1377 C CA . THR A 1 177 ? 9.758 -5.678 -2.755 1.00 91.38 177 THR A CA 1
ATOM 1378 C C . THR A 1 177 ? 9.738 -7.200 -2.808 1.00 91.38 177 THR A C 1
ATOM 1380 O O . THR A 1 177 ? 9.153 -7.867 -1.945 1.00 91.38 177 THR A O 1
ATOM 1383 N N . ASP A 1 178 ? 10.359 -7.758 -3.843 1.00 85.75 178 ASP A N 1
ATOM 1384 C CA . ASP A 1 178 ? 10.308 -9.178 -4.181 1.00 85.75 178 ASP A CA 1
ATOM 1385 C C . ASP A 1 178 ? 8.898 -9.698 -4.514 1.00 85.75 178 ASP A C 1
ATOM 1387 O O . ASP A 1 178 ? 7.864 -9.034 -4.387 1.00 85.75 178 ASP A O 1
ATOM 1391 N N . ARG A 1 179 ? 8.856 -10.956 -4.956 1.00 85.19 179 ARG A N 1
ATOM 1392 C CA . ARG A 1 179 ? 7.616 -11.686 -5.205 1.00 85.19 179 ARG A CA 1
ATOM 1393 C C . ARG A 1 179 ? 6.981 -12.111 -3.878 1.00 85.19 179 ARG A C 1
ATOM 1395 O O . ARG A 1 179 ? 7.466 -13.043 -3.239 1.00 85.19 179 ARG A O 1
ATOM 1402 N N . LYS A 1 180 ? 5.874 -11.472 -3.488 1.00 88.00 180 LYS A N 1
ATOM 1403 C CA . LYS A 1 180 ? 5.035 -11.909 -2.350 1.00 88.00 180 LYS A CA 1
ATOM 1404 C C . LYS A 1 180 ? 3.895 -12.851 -2.745 1.00 88.00 180 LYS A C 1
ATOM 1406 O O . LYS A 1 180 ? 3.373 -13.580 -1.903 1.00 88.00 180 LYS A O 1
ATOM 1411 N N . GLN A 1 181 ? 3.531 -12.865 -4.026 1.00 84.94 181 GLN A N 1
ATOM 1412 C CA . GLN A 1 181 ? 2.483 -13.729 -4.559 1.00 84.94 181 GLN A CA 1
ATOM 1413 C C . GLN A 1 181 ? 2.924 -15.204 -4.571 1.00 84.94 181 GLN A C 1
ATOM 1415 O O . GLN A 1 181 ? 3.859 -15.570 -5.292 1.00 84.94 181 GLN A O 1
ATOM 1420 N N . ASN A 1 182 ? 2.212 -16.062 -3.829 1.00 77.62 182 ASN A N 1
ATOM 1421 C CA . ASN A 1 182 ? 2.491 -17.503 -3.739 1.00 77.62 182 ASN A CA 1
ATOM 1422 C C . ASN A 1 182 ? 1.754 -18.304 -4.827 1.00 77.62 182 ASN A C 1
ATOM 1424 O O . ASN A 1 182 ? 0.832 -19.064 -4.565 1.00 77.62 182 ASN A O 1
ATOM 1428 N N . TRP A 1 183 ? 2.118 -18.072 -6.084 1.00 73.31 183 TRP A N 1
ATOM 1429 C CA . TRP A 1 183 ? 1.465 -18.675 -7.251 1.00 73.31 183 TRP A CA 1
ATOM 1430 C C . TRP A 1 183 ? 2.437 -19.622 -7.959 1.00 73.31 183 TRP A C 1
ATOM 1432 O O . TRP A 1 183 ? 3.598 -19.263 -8.144 1.00 73.31 183 TRP A O 1
ATOM 1442 N N . ALA A 1 184 ? 1.995 -20.812 -8.372 1.00 67.81 184 ALA A N 1
ATOM 1443 C CA . ALA A 1 184 ? 2.845 -21.752 -9.108 1.00 67.81 184 ALA A CA 1
ATOM 1444 C C . ALA A 1 184 ? 3.202 -21.201 -10.498 1.00 67.81 184 ALA A C 1
ATOM 1446 O O . ALA A 1 184 ? 2.333 -20.697 -11.201 1.00 67.81 184 ALA A O 1
ATOM 1447 N N . ASP A 1 185 ? 4.448 -21.339 -10.955 1.00 66.94 185 ASP A N 1
ATOM 1448 C CA . ASP A 1 185 ? 4.893 -20.757 -12.239 1.00 66.94 185 ASP A CA 1
ATOM 1449 C C . ASP A 1 185 ? 4.113 -21.264 -13.472 1.00 66.94 185 ASP A C 1
ATOM 1451 O O . ASP A 1 185 ? 4.151 -20.653 -14.537 1.00 66.94 185 ASP A O 1
ATOM 1455 N N . THR A 1 186 ? 3.376 -22.369 -13.336 1.00 66.19 186 THR A N 1
ATOM 1456 C CA . THR A 1 186 ? 2.521 -22.964 -14.376 1.00 66.19 186 THR A CA 1
ATOM 1457 C C . THR A 1 186 ? 1.134 -22.338 -14.483 1.00 66.19 186 THR A C 1
ATOM 1459 O O . THR A 1 186 ? 0.409 -22.607 -15.441 1.00 66.19 186 THR A O 1
ATOM 1462 N N . CYS A 1 187 ? 0.724 -21.558 -13.491 1.00 65.81 187 CYS A N 1
ATOM 1463 C CA . CYS A 1 187 ? -0.618 -21.024 -13.426 1.00 65.81 187 CYS A CA 1
ATOM 1464 C C . CYS A 1 187 ? -0.758 -19.818 -14.380 1.00 65.81 187 CYS A C 1
ATOM 1466 O O . CYS A 1 187 ? 0.011 -18.857 -14.326 1.00 65.81 187 CYS A O 1
ATOM 1468 N N . THR A 1 188 ? -1.75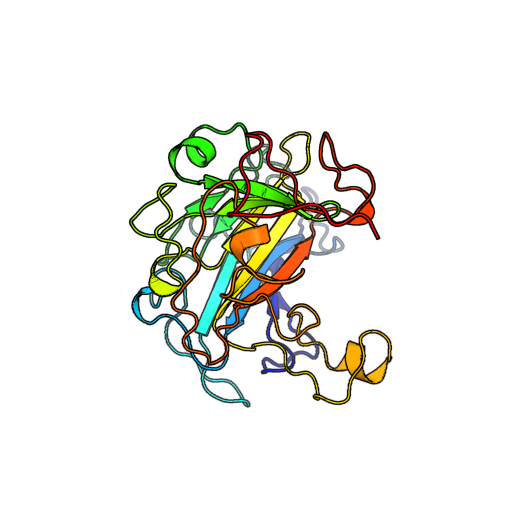8 -19.864 -15.264 1.00 61.50 188 THR A N 1
ATOM 1469 C CA . THR A 1 188 ? -2.160 -18.730 -16.118 1.00 61.50 188 THR A CA 1
ATOM 1470 C C . THR A 1 188 ? -3.371 -18.043 -15.488 1.00 61.50 188 THR A C 1
ATOM 1472 O O . THR A 1 188 ? -4.089 -18.676 -14.719 1.00 61.50 188 THR A O 1
ATOM 1475 N N . TYR A 1 189 ? -3.585 -16.754 -15.766 1.00 60.59 189 TYR A N 1
ATOM 1476 C CA . TYR A 1 189 ? -4.448 -15.795 -15.038 1.00 60.59 189 TYR A CA 1
ATOM 1477 C C . TYR A 1 189 ? -5.946 -16.161 -14.865 1.00 60.59 189 TYR A C 1
ATOM 1479 O O . TYR A 1 189 ? -6.747 -15.295 -14.526 1.00 60.59 189 TYR A O 1
ATOM 1487 N N . THR A 1 190 ? -6.370 -17.387 -15.184 1.00 62.59 190 THR A N 1
ATOM 1488 C CA . THR A 1 190 ? -7.771 -17.725 -15.474 1.00 62.59 190 THR A CA 1
ATOM 1489 C C . THR A 1 190 ? -8.256 -19.079 -14.954 1.00 62.59 190 THR A C 1
ATOM 1491 O O . THR A 1 190 ? -9.451 -19.347 -15.052 1.00 62.59 190 THR A O 1
ATOM 1494 N N . THR A 1 191 ? -7.398 -19.945 -14.407 1.00 69.44 191 THR A N 1
ATOM 1495 C CA . THR A 1 191 ? -7.850 -21.246 -13.879 1.00 69.44 191 THR A CA 1
ATOM 1496 C C . THR A 1 191 ? -8.244 -21.143 -12.406 1.00 69.44 191 THR A C 1
ATOM 1498 O O . THR A 1 191 ? -7.548 -20.505 -11.620 1.00 69.44 191 THR A O 1
ATOM 1501 N N . GLU A 1 192 ? -9.344 -21.803 -12.033 1.00 73.00 192 GLU A N 1
ATOM 1502 C CA . GLU A 1 192 ? -9.910 -21.816 -10.672 1.00 73.00 192 GLU A CA 1
ATOM 1503 C C . GLU A 1 192 ? -8.872 -22.210 -9.613 1.00 73.00 192 GLU A C 1
ATOM 1505 O O . GLU A 1 192 ? -8.674 -21.467 -8.660 1.00 73.00 192 GLU A O 1
ATOM 1510 N N . GLU A 1 193 ? -8.097 -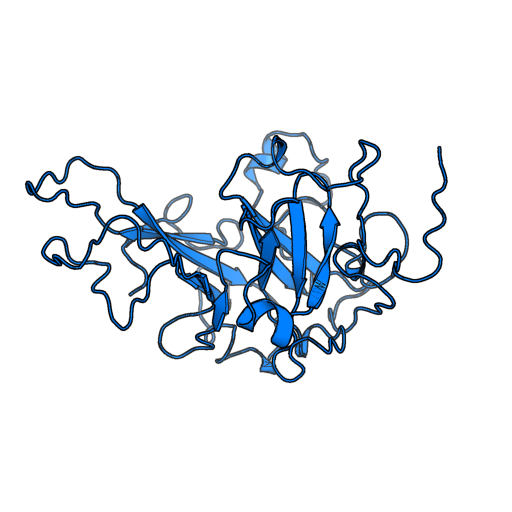23.272 -9.861 1.00 73.38 193 GLU A N 1
ATOM 1511 C CA . GLU A 1 193 ? -6.995 -23.727 -8.992 1.00 73.38 193 GLU A CA 1
ATOM 1512 C C . GLU A 1 193 ? -5.973 -22.618 -8.681 1.00 73.38 193 GLU A C 1
ATOM 1514 O O . GLU A 1 193 ? -5.440 -22.527 -7.578 1.00 73.38 193 GLU A O 1
ATOM 1519 N N . CYS A 1 194 ? -5.718 -21.732 -9.642 1.00 72.94 194 CYS A N 1
ATOM 1520 C CA . CYS A 1 194 ? -4.746 -20.658 -9.481 1.00 72.94 194 CYS A CA 1
ATOM 1521 C C . CYS A 1 194 ? -5.348 -19.447 -8.766 1.00 72.94 194 CYS A C 1
ATOM 1523 O O . CYS A 1 194 ? -4.648 -18.772 -8.019 1.00 72.94 194 CYS A O 1
ATOM 1525 N N . ILE A 1 195 ? -6.649 -19.205 -8.951 1.00 71.44 195 ILE A N 1
ATOM 1526 C CA . ILE A 1 195 ? -7.402 -18.191 -8.206 1.00 71.44 195 ILE A CA 1
ATOM 1527 C C . ILE A 1 195 ? -7.519 -18.596 -6.730 1.00 71.44 195 ILE A C 1
ATOM 1529 O O . ILE A 1 195 ? -7.356 -17.755 -5.852 1.00 71.44 195 ILE A O 1
ATOM 1533 N N . GLU A 1 196 ? -7.751 -19.878 -6.444 1.00 73.06 196 GLU A N 1
ATOM 1534 C CA . GLU A 1 196 ? -7.836 -20.405 -5.076 1.00 73.06 196 GLU A CA 1
ATOM 1535 C C . GLU A 1 196 ? -6.494 -20.365 -4.328 1.00 73.06 196 GLU A C 1
ATOM 1537 O O . GLU A 1 196 ? -6.478 -20.280 -3.101 1.00 73.06 196 GLU A O 1
ATOM 1542 N N . ALA A 1 197 ? -5.370 -20.369 -5.053 1.00 72.19 197 ALA A N 1
ATOM 1543 C CA . ALA A 1 197 ? -4.027 -20.213 -4.494 1.00 72.19 197 ALA A CA 1
ATOM 1544 C C . ALA A 1 197 ? -3.616 -18.742 -4.258 1.00 72.19 197 ALA A C 1
ATOM 1546 O O . ALA A 1 197 ? -2.495 -18.472 -3.819 1.00 72.19 197 ALA A O 1
ATOM 1547 N N . LEU A 1 198 ? -4.482 -17.766 -4.560 1.00 76.12 198 LEU A N 1
ATOM 1548 C CA . LEU A 1 198 ? -4.163 -16.353 -4.363 1.00 76.12 198 LEU A CA 1
ATOM 1549 C C . LEU A 1 198 ? -4.102 -15.996 -2.878 1.00 76.12 198 LEU A C 1
ATOM 1551 O O . LEU A 1 198 ? -5.086 -16.093 -2.152 1.00 76.12 198 LEU A O 1
ATOM 1555 N N . ASN A 1 199 ? -2.960 -15.463 -2.448 1.00 86.00 199 ASN A N 1
ATOM 1556 C CA . ASN A 1 199 ? -2.751 -14.954 -1.099 1.00 86.00 199 ASN A CA 1
ATOM 1557 C C . ASN A 1 199 ? -3.027 -13.445 -0.990 1.00 86.00 199 ASN A C 1
ATOM 1559 O O . ASN A 1 199 ? -2.368 -12.758 -0.208 1.00 86.00 199 ASN A O 1
ATOM 1563 N N . PHE A 1 200 ? -4.005 -12.960 -1.764 1.00 88.38 200 PHE A N 1
ATOM 1564 C CA . PHE A 1 200 ? -4.444 -11.564 -1.917 1.00 88.38 200 PHE A CA 1
ATOM 1565 C C . PHE A 1 200 ? -3.471 -10.602 -2.615 1.00 88.38 200 PHE A C 1
ATOM 1567 O O . PHE A 1 200 ? -3.909 -9.518 -2.992 1.00 88.38 200 PHE A O 1
ATOM 1574 N N . TRP A 1 201 ? -2.199 -10.960 -2.816 1.00 90.00 201 TRP A N 1
ATOM 1575 C CA . TRP A 1 201 ? -1.316 -10.181 -3.688 1.00 90.00 201 TRP A CA 1
ATOM 1576 C C . TRP A 1 201 ? -1.822 -10.246 -5.141 1.00 90.00 201 TRP A C 1
ATOM 1578 O O . TRP A 1 201 ? -2.556 -11.158 -5.531 1.00 90.00 201 TRP A O 1
ATOM 1588 N N . ASP A 1 202 ? -1.508 -9.231 -5.942 1.00 86.31 202 ASP A N 1
ATOM 1589 C CA . ASP A 1 202 ? -2.004 -9.165 -7.313 1.00 86.31 202 ASP A CA 1
ATOM 1590 C C . ASP A 1 202 ? -1.364 -10.240 -8.196 1.00 86.31 202 ASP A C 1
ATOM 1592 O O . ASP A 1 202 ? -0.215 -10.656 -8.016 1.00 86.31 202 ASP A O 1
ATOM 1596 N N . ILE A 1 203 ? -2.120 -10.657 -9.212 1.00 73.81 203 ILE A N 1
ATOM 1597 C CA . ILE A 1 203 ? -1.686 -11.675 -10.163 1.00 73.81 203 ILE A CA 1
ATOM 1598 C C . ILE A 1 203 ? -0.567 -11.123 -11.049 1.00 73.81 203 ILE A C 1
ATOM 1600 O O . ILE A 1 203 ? -0.756 -10.148 -11.776 1.00 73.81 203 ILE A O 1
ATOM 1604 N N . GLY A 1 204 ? 0.568 -11.817 -11.073 1.00 72.44 204 GLY A N 1
ATOM 1605 C CA . GLY A 1 204 ? 1.666 -11.549 -11.997 1.00 72.44 204 GLY A CA 1
ATOM 1606 C C . GLY A 1 204 ? 3.036 -11.712 -11.343 1.00 72.44 204 GLY A C 1
ATOM 1607 O O . GLY A 1 204 ? 3.127 -12.016 -10.154 1.00 72.44 204 GLY A O 1
ATOM 1608 N N . PRO A 1 205 ? 4.124 -11.506 -12.106 1.00 64.94 205 PRO A N 1
ATOM 1609 C CA . PRO A 1 205 ? 5.469 -11.482 -11.536 1.00 64.94 205 PRO A CA 1
ATOM 1610 C C . PRO A 1 205 ? 5.699 -10.245 -10.645 1.00 64.94 205 PRO A C 1
ATOM 1612 O O . PRO A 1 205 ? 6.684 -10.208 -9.912 1.00 64.94 205 PRO A O 1
ATOM 1615 N N . GLY A 1 206 ? 4.797 -9.257 -10.703 1.00 79.25 206 GLY A N 1
ATOM 1616 C CA . GLY A 1 206 ? 4.922 -7.940 -10.086 1.00 79.25 206 GLY A CA 1
ATOM 1617 C C . GLY A 1 206 ? 5.143 -6.835 -11.126 1.00 79.25 206 GLY A C 1
ATOM 1618 O O . GLY A 1 206 ? 5.052 -7.069 -12.331 1.00 79.25 206 GLY A O 1
ATOM 1619 N N . LEU A 1 207 ? 5.444 -5.635 -10.644 1.00 87.38 207 LEU A N 1
ATOM 1620 C CA . LEU A 1 207 ? 5.876 -4.471 -11.402 1.00 87.38 207 LEU A CA 1
ATOM 1621 C C . LEU A 1 207 ? 7.408 -4.421 -11.425 1.00 87.38 207 LEU A C 1
ATOM 1623 O O . LEU A 1 207 ? 8.046 -4.495 -10.378 1.00 87.38 207 LEU A O 1
ATOM 1627 N N . THR A 1 208 ? 8.009 -4.290 -12.602 1.00 87.94 208 THR A N 1
ATOM 1628 C CA . THR A 1 208 ? 9.465 -4.224 -12.761 1.00 87.94 208 THR A CA 1
ATOM 1629 C C . THR A 1 208 ? 10.037 -2.875 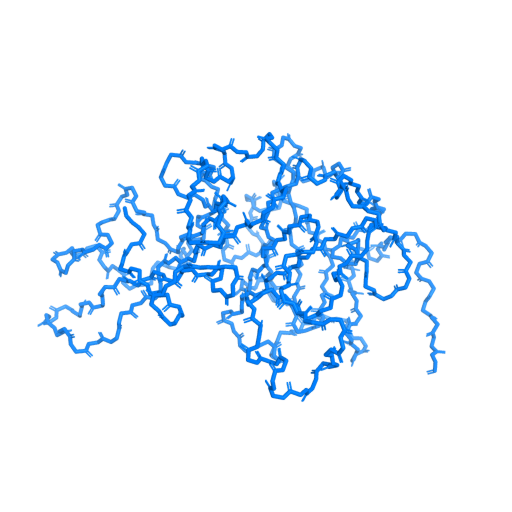-12.310 1.00 87.94 208 THR A C 1
ATOM 1631 O O . THR A 1 208 ? 9.407 -1.828 -12.480 1.00 87.94 208 THR A O 1
ATOM 1634 N N . GLU A 1 209 ? 11.261 -2.887 -11.775 1.00 88.38 209 GLU A N 1
ATOM 1635 C CA . GLU A 1 209 ? 12.095 -1.682 -11.606 1.00 88.38 209 GLU A CA 1
ATOM 1636 C C . GLU A 1 209 ? 12.458 -1.053 -12.952 1.00 88.38 209 GLU A C 1
ATOM 1638 O O . GLU A 1 209 ? 12.469 0.167 -13.100 1.00 88.38 209 GLU A O 1
ATOM 1643 N N . ALA A 1 210 ? 12.761 -1.897 -13.942 1.00 82.75 210 ALA A N 1
ATOM 1644 C CA . ALA A 1 210 ? 13.024 -1.442 -15.294 1.00 82.75 210 ALA A CA 1
ATOM 1645 C C . ALA A 1 210 ? 11.764 -0.765 -15.836 1.00 82.75 210 ALA A C 1
ATOM 1647 O O . ALA A 1 210 ? 10.706 -1.392 -15.886 1.00 82.75 210 ALA A O 1
ATOM 1648 N N . ASN A 1 211 ? 11.886 0.495 -16.251 1.00 79.81 211 ASN A N 1
ATOM 1649 C CA . ASN A 1 211 ? 10.818 1.277 -16.876 1.00 79.81 211 ASN A CA 1
ATOM 1650 C C . ASN A 1 211 ? 10.564 0.823 -18.322 1.00 79.81 211 ASN A C 1
ATOM 1652 O O . ASN A 1 211 ? 10.624 1.617 -19.257 1.00 79.81 211 ASN A O 1
ATOM 1656 N N . GLU A 1 212 ? 10.348 -0.476 -18.507 1.00 74.12 212 GLU A N 1
ATOM 1657 C CA . GLU A 1 212 ? 10.205 -1.139 -19.796 1.00 74.12 212 GLU A CA 1
ATOM 1658 C C . GLU A 1 212 ? 8.933 -2.000 -19.802 1.00 74.12 212 GLU A C 1
ATOM 1660 O O . GLU A 1 212 ? 8.582 -2.647 -18.814 1.00 74.12 212 GLU A O 1
ATOM 1665 N N . GLY A 1 213 ? 8.235 -2.039 -20.939 1.00 72.50 213 GLY A N 1
ATOM 1666 C CA . GLY A 1 213 ? 7.009 -2.824 -21.097 1.00 72.50 213 GLY A CA 1
ATOM 1667 C C . GLY A 1 213 ? 5.791 -2.219 -20.390 1.00 72.50 213 GLY A C 1
ATOM 1668 O O . GLY A 1 213 ? 5.725 -1.023 -20.145 1.00 72.50 213 GLY A O 1
ATOM 1669 N N . ARG A 1 214 ? 4.773 -3.042 -20.105 1.00 69.38 214 ARG A N 1
ATOM 1670 C CA . ARG A 1 214 ? 3.486 -2.581 -19.541 1.00 69.38 214 ARG A CA 1
ATOM 1671 C C . ARG A 1 214 ? 3.435 -2.589 -18.010 1.00 69.38 214 ARG A C 1
ATOM 1673 O O . ARG A 1 214 ? 2.651 -1.856 -17.416 1.00 69.38 214 ARG A O 1
ATOM 1680 N N . PHE A 1 215 ? 4.237 -3.432 -17.367 1.00 79.31 215 PHE A N 1
ATOM 1681 C CA . PHE A 1 215 ? 4.135 -3.720 -15.935 1.00 79.31 215 PHE A CA 1
ATOM 1682 C C . PHE A 1 215 ? 5.392 -3.263 -15.199 1.00 79.31 215 PHE A C 1
ATOM 1684 O O . PHE A 1 215 ? 6.162 -4.093 -14.732 1.00 79.31 215 PHE A O 1
ATOM 1691 N N . TYR A 1 216 ? 5.593 -1.950 -15.096 1.00 85.94 216 TYR A N 1
ATOM 1692 C CA . TYR A 1 216 ? 6.709 -1.354 -14.359 1.00 85.94 216 TYR A CA 1
ATOM 1693 C C . TYR A 1 216 ? 6.221 -0.391 -13.275 1.00 85.94 216 TYR A C 1
ATOM 1695 O O . TYR A 1 216 ? 5.160 0.223 -13.403 1.00 85.94 216 TYR A O 1
ATOM 1703 N N . MET A 1 217 ? 6.985 -0.252 -12.189 1.00 88.50 217 MET A N 1
ATOM 1704 C CA . MET A 1 217 ? 6.527 0.450 -10.981 1.00 88.50 217 MET A CA 1
ATOM 1705 C C . MET A 1 217 ? 6.254 1.937 -11.233 1.00 88.50 217 MET A C 1
ATOM 1707 O O . MET A 1 217 ? 5.275 2.489 -10.723 1.00 88.50 217 MET A O 1
ATOM 1711 N N . CYS A 1 218 ? 7.067 2.576 -12.080 1.00 89.25 218 CYS A N 1
ATOM 1712 C CA . CYS A 1 218 ? 6.901 3.985 -12.426 1.00 89.25 218 CYS A CA 1
ATOM 1713 C C . CYS A 1 218 ? 5.609 4.302 -13.188 1.00 89.25 218 CYS A C 1
ATOM 1715 O O . CYS A 1 218 ? 5.267 5.479 -13.273 1.00 89.25 218 CYS A O 1
ATOM 1717 N N . ASN A 1 219 ? 4.847 3.310 -13.668 1.00 88.38 219 ASN A N 1
ATOM 1718 C CA . ASN A 1 219 ? 3.507 3.564 -14.203 1.00 88.38 219 ASN A CA 1
ATOM 1719 C C . ASN A 1 219 ? 2.559 4.172 -13.175 1.00 88.38 219 ASN A C 1
ATOM 1721 O O . ASN A 1 219 ? 1.599 4.814 -13.581 1.00 88.38 219 ASN A O 1
ATOM 1725 N N . ASN A 1 220 ? 2.832 4.021 -11.878 1.00 89.62 220 ASN A N 1
ATOM 1726 C CA . ASN A 1 220 ? 2.054 4.632 -10.800 1.00 89.62 220 ASN A CA 1
ATOM 1727 C C . ASN A 1 220 ? 2.453 6.094 -10.519 1.00 89.62 220 ASN A C 1
ATOM 1729 O O . ASN A 1 220 ? 1.760 6.794 -9.784 1.00 89.62 220 ASN A O 1
ATOM 1733 N N . ALA A 1 221 ? 3.559 6.581 -11.085 1.00 90.44 221 ALA A N 1
ATOM 1734 C CA . ALA A 1 221 ? 4.098 7.915 -10.836 1.00 90.44 221 ALA A CA 1
ATOM 1735 C C . ALA A 1 221 ? 3.950 8.832 -12.062 1.00 90.44 221 ALA A C 1
ATOM 1737 O O . ALA A 1 221 ? 3.829 8.378 -13.196 1.00 90.44 221 ALA A O 1
ATOM 1738 N N . CYS A 1 222 ? 3.996 10.146 -11.829 1.00 87.12 222 CYS A N 1
ATOM 1739 C CA . CYS A 1 222 ? 4.058 11.145 -12.896 1.00 87.12 222 CYS A CA 1
ATOM 1740 C C . CYS A 1 222 ? 5.421 11.831 -12.949 1.00 87.12 222 CYS A C 1
ATOM 1742 O O . CYS A 1 222 ? 6.000 12.197 -11.923 1.00 87.12 222 CYS A O 1
ATOM 1744 N N . GLY A 1 223 ? 5.879 12.100 -14.170 1.00 85.00 223 GLY A N 1
ATOM 1745 C CA . GLY A 1 223 ? 7.183 12.680 -14.466 1.00 85.00 223 GLY A CA 1
ATOM 1746 C C . GLY A 1 223 ? 8.316 11.659 -14.432 1.00 85.00 223 GLY A C 1
ATOM 1747 O O . GLY A 1 223 ? 8.098 10.453 -14.508 1.00 85.00 223 GLY A O 1
ATOM 1748 N N . LYS A 1 224 ? 9.552 12.160 -14.342 1.00 82.75 224 LYS A N 1
ATOM 1749 C CA . LYS A 1 224 ? 10.730 11.296 -14.271 1.00 82.75 224 LYS A CA 1
ATOM 1750 C C . LYS A 1 224 ? 10.683 10.465 -12.984 1.00 82.75 224 LYS A C 1
ATOM 1752 O O . LYS A 1 224 ? 10.555 11.019 -11.892 1.00 82.75 224 LYS A O 1
ATOM 1757 N N . CYS A 1 225 ? 10.819 9.159 -13.149 1.00 86.19 225 CYS A N 1
ATOM 1758 C CA . CYS A 1 225 ? 10.798 8.165 -12.094 1.00 86.19 225 CYS A CA 1
ATOM 1759 C C . CYS A 1 225 ? 11.815 7.085 -12.452 1.00 86.19 225 CYS A C 1
ATOM 1761 O O . CYS A 1 225 ? 11.878 6.696 -13.612 1.00 86.19 225 CYS A O 1
ATOM 1763 N N . ASP A 1 226 ? 12.595 6.637 -11.474 1.00 87.12 226 ASP A N 1
ATOM 1764 C CA . ASP A 1 226 ? 13.597 5.580 -11.615 1.00 87.12 226 ASP A CA 1
ATOM 1765 C C . ASP A 1 226 ? 13.539 4.741 -10.322 1.00 87.12 226 ASP A C 1
ATOM 1767 O O . ASP A 1 226 ? 14.322 4.969 -9.400 1.00 87.12 226 ASP A O 1
ATOM 1771 N N . PHE A 1 227 ? 12.541 3.852 -10.205 1.00 89.19 227 PHE A N 1
ATOM 1772 C CA . PHE A 1 227 ? 12.361 3.035 -8.997 1.00 89.19 227 PHE A CA 1
ATOM 1773 C C . PHE A 1 227 ? 13.510 2.037 -8.820 1.00 89.19 227 PHE A C 1
ATOM 1775 O O . PHE A 1 227 ? 13.906 1.358 -9.764 1.00 89.19 227 PHE A O 1
ATOM 1782 N N . THR A 1 228 ? 14.051 1.964 -7.605 1.00 91.69 228 THR A N 1
ATOM 1783 C CA . THR A 1 228 ? 15.198 1.117 -7.249 1.00 91.69 228 THR A CA 1
ATOM 1784 C C . THR A 1 228 ? 15.047 0.515 -5.854 1.00 91.69 228 THR A C 1
ATOM 1786 O O . THR A 1 228 ? 14.232 0.960 -5.042 1.00 91.69 228 THR A O 1
ATOM 1789 N N . GLY A 1 229 ? 15.887 -0.468 -5.534 1.00 88.44 229 GLY A N 1
ATOM 1790 C CA . GLY A 1 229 ? 16.022 -0.995 -4.175 1.00 88.44 229 GLY A CA 1
ATOM 1791 C C . GLY A 1 229 ? 15.102 -2.170 -3.857 1.00 88.44 229 GLY A C 1
ATOM 1792 O O . GLY A 1 229 ? 14.985 -2.534 -2.696 1.00 88.44 229 GLY A O 1
ATOM 1793 N N . SER A 1 230 ? 14.492 -2.798 -4.863 1.00 86.31 230 SER A N 1
ATOM 1794 C CA . SER A 1 230 ? 13.683 -4.010 -4.702 1.00 86.31 230 SER A CA 1
ATOM 1795 C C . SER A 1 230 ? 14.461 -5.236 -4.225 1.00 86.31 230 SER A C 1
ATOM 1797 O O . SER A 1 230 ? 13.854 -6.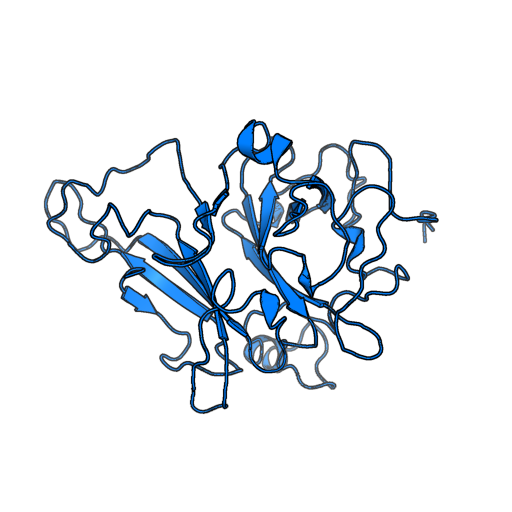224 -3.835 1.00 86.31 230 SER A O 1
ATOM 1799 N N . GLY A 1 231 ? 15.795 -5.214 -4.282 1.00 75.38 231 GLY A N 1
ATOM 1800 C CA . GLY A 1 231 ? 16.642 -6.306 -3.790 1.00 75.38 231 GLY A CA 1
ATOM 1801 C C . GLY A 1 231 ? 16.608 -7.592 -4.630 1.00 75.38 231 GLY A C 1
ATOM 1802 O O . GLY A 1 231 ? 17.467 -8.454 -4.437 1.00 75.38 231 GLY A O 1
ATOM 1803 N N . SER A 1 232 ? 15.692 -7.708 -5.597 1.00 74.75 232 SER A N 1
ATOM 1804 C CA . SER A 1 232 ? 15.554 -8.846 -6.513 1.00 74.75 232 SER A CA 1
ATOM 1805 C C . SER A 1 232 ? 16.297 -8.643 -7.834 1.00 74.75 232 SER A C 1
ATOM 1807 O O . SER A 1 232 ? 16.701 -7.547 -8.214 1.00 74.75 232 SER A O 1
ATOM 1809 N N . THR A 1 233 ? 16.494 -9.734 -8.578 1.00 73.50 233 THR A N 1
ATOM 1810 C CA . THR A 1 233 ? 16.977 -9.696 -9.965 1.00 73.50 233 THR A CA 1
ATOM 1811 C C . THR A 1 233 ? 16.084 -10.585 -10.838 1.00 73.50 233 THR A C 1
ATOM 1813 O O . THR A 1 233 ? 16.027 -11.788 -10.570 1.00 73.50 233 THR A O 1
ATOM 1816 N N . PRO A 1 234 ? 15.419 -10.051 -11.885 1.00 70.00 234 PRO A N 1
ATOM 1817 C CA . PRO A 1 234 ? 15.306 -8.626 -12.240 1.00 70.00 234 PRO A CA 1
ATOM 1818 C C . PRO A 1 234 ? 14.456 -7.899 -11.184 1.00 70.00 234 PRO A C 1
ATOM 1820 O O . PRO A 1 234 ? 13.508 -8.496 -10.704 1.00 70.00 234 PRO A O 1
ATOM 1823 N N . GLY A 1 235 ? 14.798 -6.680 -10.763 1.00 85.19 235 GLY A N 1
ATOM 1824 C CA . GLY A 1 235 ? 14.125 -6.026 -9.631 1.00 85.19 235 GLY A CA 1
ATOM 1825 C C . GLY A 1 235 ? 12.599 -5.958 -9.771 1.00 85.19 235 GLY A C 1
ATOM 1826 O O . GLY A 1 235 ? 12.099 -5.462 -10.786 1.00 85.19 235 GLY A O 1
ATOM 1827 N N . MET A 1 236 ? 11.871 -6.471 -8.771 1.00 88.44 236 MET A N 1
ATOM 1828 C CA . MET A 1 236 ? 10.409 -6.602 -8.788 1.00 88.44 236 MET A CA 1
ATOM 1829 C C . MET A 1 236 ? 9.753 -5.992 -7.549 1.00 88.44 236 MET A C 1
ATOM 1831 O O . MET A 1 236 ? 10.194 -6.202 -6.418 1.00 88.44 236 MET A O 1
ATOM 1835 N N . TYR A 1 237 ? 8.609 -5.355 -7.771 1.00 91.31 237 TYR A N 1
ATOM 1836 C CA . TYR A 1 237 ? 7.660 -4.958 -6.739 1.00 91.31 237 TYR A CA 1
ATOM 1837 C C . TYR A 1 237 ? 6.373 -5.754 -6.886 1.00 91.31 237 TYR A C 1
ATOM 1839 O O . TYR A 1 237 ? 5.869 -5.926 -7.990 1.00 91.31 237 TYR A O 1
ATOM 1847 N N . THR A 1 238 ? 5.787 -6.208 -5.792 1.00 91.19 238 THR A N 1
ATOM 1848 C CA . THR A 1 238 ? 4.442 -6.788 -5.797 1.00 91.19 238 THR A CA 1
ATOM 1849 C C . THR A 1 238 ? 3.472 -5.865 -5.089 1.00 91.19 238 THR A C 1
ATOM 1851 O O . THR A 1 238 ? 3.840 -5.151 -4.159 1.00 91.19 238 THR A O 1
ATOM 1854 N N . THR A 1 239 ? 2.232 -5.851 -5.560 1.00 92.81 239 THR A N 1
ATOM 1855 C CA . THR A 1 239 ? 1.172 -4.976 -5.059 1.00 92.81 239 THR A CA 1
ATOM 1856 C C . THR A 1 239 ? -0.015 -5.799 -4.572 1.00 92.81 239 THR A C 1
ATOM 1858 O O . THR A 1 239 ? -0.202 -6.941 -4.987 1.00 92.81 239 THR A O 1
ATOM 1861 N N . MET A 1 240 ? -0.790 -5.240 -3.650 1.00 93.62 240 MET A N 1
ATOM 1862 C CA . MET A 1 240 ? -2.044 -5.806 -3.155 1.00 93.62 240 MET A CA 1
ATOM 1863 C C . MET A 1 240 ? -3.075 -4.684 -3.090 1.00 93.62 240 MET A C 1
ATOM 1865 O O . MET A 1 240 ? -2.979 -3.806 -2.225 1.00 93.62 240 MET A O 1
ATOM 1869 N N . HIS A 1 241 ? -4.059 -4.713 -3.989 1.00 93.12 241 HIS A N 1
ATOM 1870 C CA . HIS A 1 241 ? -5.097 -3.683 -4.061 1.00 93.12 241 HIS A CA 1
ATOM 1871 C C . HIS A 1 241 ? -6.312 -4.012 -3.184 1.00 93.12 241 HIS A C 1
ATOM 1873 O O . HIS A 1 241 ? -6.876 -5.103 -3.244 1.00 93.12 241 HIS A O 1
ATOM 1879 N N . TRP A 1 242 ? -6.779 -3.013 -2.434 1.00 93.06 242 TRP A N 1
ATOM 1880 C CA . TRP A 1 242 ? -8.031 -3.050 -1.678 1.00 93.06 242 TRP A CA 1
ATOM 1881 C C . TRP A 1 242 ? -8.954 -1.929 -2.141 1.00 93.06 242 TRP A C 1
ATOM 1883 O O . TRP A 1 242 ? -8.700 -0.748 -1.899 1.00 93.06 242 TRP A O 1
ATOM 1893 N N . TYR A 1 243 ? -10.046 -2.317 -2.797 1.00 92.56 243 TYR A N 1
ATOM 1894 C CA . TYR A 1 243 ? -11.047 -1.401 -3.329 1.00 92.56 243 TYR A CA 1
ATOM 1895 C C . TYR A 1 243 ? -12.217 -1.231 -2.359 1.00 92.56 243 TYR A C 1
ATOM 1897 O O . TYR A 1 243 ? -12.816 -2.207 -1.910 1.00 92.56 243 TYR A O 1
ATOM 1905 N N . PHE A 1 244 ? -12.585 0.021 -2.081 1.00 89.88 244 PHE A N 1
ATOM 1906 C CA . PHE A 1 244 ? -13.738 0.383 -1.242 1.00 89.88 244 PHE A CA 1
ATOM 1907 C C . PHE A 1 244 ? -14.946 0.850 -2.063 1.00 89.88 244 PHE A C 1
ATOM 1909 O O . PHE A 1 244 ? -16.023 1.107 -1.522 1.00 89.88 244 PHE A O 1
ATOM 1916 N N . LYS A 1 245 ? -14.768 0.958 -3.380 1.00 87.88 245 LYS A N 1
ATOM 1917 C CA . LYS A 1 245 ? -15.820 1.138 -4.381 1.00 87.88 245 LYS A CA 1
ATOM 1918 C C . LYS A 1 245 ? -15.668 0.063 -5.453 1.00 87.88 245 LYS A C 1
ATOM 1920 O O . LYS A 1 245 ? -14.604 -0.532 -5.580 1.00 87.88 245 LYS A O 1
ATOM 1925 N N . ASP A 1 246 ? -16.711 -0.168 -6.246 1.00 91.00 246 ASP A N 1
ATOM 1926 C CA . ASP A 1 246 ? -16.591 -1.035 -7.422 1.00 91.00 246 ASP A CA 1
ATOM 1927 C C . ASP A 1 246 ? -15.519 -0.469 -8.367 1.00 91.00 246 ASP A C 1
ATOM 1929 O O . ASP A 1 246 ? -15.680 0.632 -8.903 1.00 91.00 246 ASP A O 1
ATOM 1933 N N . TYR A 1 247 ? -14.434 -1.222 -8.564 1.00 89.06 247 TYR A N 1
ATOM 1934 C CA . TYR A 1 247 ? -13.282 -0.814 -9.368 1.00 89.06 247 TYR A CA 1
ATOM 1935 C C . TYR A 1 247 ? -13.681 -0.418 -10.797 1.00 89.06 247 TYR A C 1
ATOM 1937 O O . TYR A 1 247 ? -13.120 0.511 -11.372 1.00 89.06 247 TYR A O 1
ATOM 1945 N N . LYS A 1 248 ? -14.742 -1.018 -11.352 1.00 89.31 248 LYS A N 1
ATOM 1946 C CA . LYS A 1 248 ? -15.248 -0.702 -12.699 1.00 89.31 248 LYS A CA 1
ATOM 1947 C C . LYS A 1 248 ? -15.832 0.704 -12.817 1.00 89.31 248 LYS A C 1
ATOM 1949 O O . LYS A 1 248 ? -15.999 1.208 -13.924 1.00 89.31 248 LYS A O 1
ATOM 1954 N N . THR A 1 249 ? -16.176 1.321 -11.690 1.00 89.19 249 THR A N 1
ATOM 1955 C CA . THR A 1 249 ? -16.735 2.679 -11.636 1.00 89.19 249 THR A CA 1
ATOM 1956 C C . THR A 1 249 ? -15.660 3.752 -11.483 1.00 89.19 249 THR A C 1
ATOM 1958 O O . THR A 1 249 ? -15.969 4.939 -11.580 1.00 89.19 249 THR A O 1
ATOM 1961 N N . ILE A 1 250 ? -14.401 3.360 -11.256 1.00 90.06 250 ILE A N 1
ATOM 1962 C CA . ILE A 1 250 ? -13.297 4.292 -11.045 1.00 90.06 250 ILE A CA 1
ATOM 1963 C C . ILE A 1 250 ? -12.776 4.769 -12.402 1.00 90.06 250 ILE A C 1
ATOM 1965 O O . ILE A 1 250 ? -12.201 4.007 -13.183 1.00 90.06 250 ILE A O 1
ATOM 1969 N N . THR A 1 251 ? -12.978 6.055 -12.676 1.00 85.00 251 THR A N 1
ATOM 1970 C CA . THR A 1 251 ? -12.620 6.696 -13.944 1.00 85.00 251 THR A CA 1
ATOM 1971 C C . THR A 1 251 ? -11.460 7.673 -13.795 1.00 85.00 251 THR A C 1
ATOM 1973 O O . THR A 1 251 ? -11.261 8.266 -12.735 1.00 85.00 251 THR A O 1
ATOM 1976 N N . CYS A 1 252 ? -10.755 7.898 -14.904 1.00 84.12 252 CYS A N 1
ATOM 1977 C CA . CYS A 1 252 ? -9.757 8.952 -15.069 1.00 84.12 252 CYS A CA 1
ATOM 1978 C C . CYS A 1 252 ? -10.274 9.995 -16.071 1.00 84.12 252 CYS A C 1
ATOM 1980 O O . CYS A 1 252 ? -10.910 9.636 -17.060 1.00 84.12 252 CYS A O 1
ATOM 1982 N N . ALA A 1 253 ? -10.013 11.284 -15.823 1.00 73.19 253 ALA A N 1
ATOM 1983 C CA . ALA A 1 253 ? -10.653 12.413 -16.520 1.00 73.19 253 ALA A CA 1
ATOM 1984 C C . ALA A 1 253 ? -10.417 12.476 -18.048 1.00 73.19 253 ALA A C 1
ATOM 1986 O O . ALA A 1 253 ? -11.085 13.234 -18.746 1.00 73.19 253 ALA A O 1
ATOM 1987 N N . SER A 1 254 ? -9.479 11.692 -18.570 1.00 62.59 254 SER A N 1
ATOM 1988 C CA . SER A 1 254 ? -8.981 11.766 -19.949 1.00 62.59 254 SER A CA 1
ATOM 1989 C C . SER A 1 254 ? -8.564 10.406 -20.515 1.00 62.59 254 SER A C 1
ATOM 1991 O O . SER A 1 254 ? -7.938 10.359 -21.573 1.00 62.59 254 SER A O 1
ATOM 1993 N N . SER A 1 255 ? -8.870 9.291 -19.839 1.00 53.22 255 SER A N 1
ATOM 1994 C CA . SER A 1 255 ? -8.458 7.987 -20.355 1.00 53.22 255 SER A CA 1
ATOM 1995 C C . SER A 1 255 ? -9.179 7.719 -21.672 1.00 53.22 255 SER A C 1
ATOM 1997 O O . SER A 1 255 ? -10.405 7.558 -21.693 1.00 53.22 255 SER A O 1
ATOM 1999 N N . ASN A 1 256 ? -8.418 7.634 -22.762 1.00 49.22 256 ASN A N 1
ATOM 2000 C CA . ASN A 1 256 ? -8.848 7.041 -24.022 1.00 49.22 256 ASN A CA 1
ATOM 2001 C C . ASN A 1 256 ? -9.120 5.541 -23.800 1.00 49.22 256 ASN A C 1
ATOM 2003 O O . ASN A 1 256 ? -8.354 4.707 -24.239 1.00 49.22 256 ASN A O 1
ATOM 2007 N N . LYS A 1 257 ? -10.180 5.196 -23.057 1.00 47.47 257 LYS A N 1
ATOM 2008 C CA . LYS A 1 257 ? -10.810 3.867 -22.897 1.00 47.47 257 LYS A CA 1
ATOM 2009 C C . LYS A 1 257 ? -9.905 2.624 -22.679 1.00 47.47 257 LYS A C 1
ATOM 2011 O O . LYS A 1 257 ? -10.428 1.516 -22.768 1.00 47.47 257 LYS A O 1
ATOM 2016 N N . GLY A 1 258 ? -8.616 2.774 -22.370 1.00 59.19 258 GLY A N 1
ATOM 2017 C CA . GLY A 1 258 ? -7.670 1.697 -22.043 1.00 59.19 258 GLY A CA 1
ATOM 2018 C C . GLY A 1 258 ? -7.381 1.578 -20.542 1.00 59.19 258 GLY A C 1
ATOM 2019 O O . GLY A 1 258 ? -7.997 2.272 -19.741 1.00 59.19 258 GLY A O 1
ATOM 2020 N N . LEU A 1 259 ? -6.442 0.706 -20.158 1.00 67.50 259 LEU A N 1
ATOM 2021 C CA . LEU A 1 259 ? -5.888 0.609 -18.788 1.00 67.50 259 LEU A CA 1
ATOM 2022 C C . LEU A 1 259 ? -4.644 1.497 -18.617 1.00 67.50 259 LEU A C 1
ATOM 2024 O O . LEU A 1 259 ? -3.803 1.249 -17.758 1.00 67.50 259 LEU A O 1
ATOM 2028 N N . ASP A 1 260 ? -4.488 2.492 -19.480 1.00 76.00 260 ASP A N 1
ATOM 2029 C CA . ASP A 1 260 ? -3.235 3.219 -19.591 1.00 76.00 260 ASP A CA 1
ATOM 2030 C C . ASP A 1 260 ? -3.158 4.342 -18.555 1.00 76.00 260 ASP A C 1
ATOM 2032 O O . ASP A 1 260 ? -4.160 5.031 -18.312 1.00 76.00 260 ASP A O 1
ATOM 2036 N N . PRO A 1 261 ? -1.988 4.531 -17.924 1.00 81.06 261 PRO A N 1
ATOM 2037 C CA . PRO A 1 261 ? -1.804 5.561 -16.918 1.00 81.06 261 PRO A CA 1
ATOM 2038 C C . PRO A 1 261 ? -1.973 6.951 -17.533 1.00 81.06 261 PRO A C 1
ATOM 2040 O O . PRO A 1 261 ? -1.523 7.228 -18.643 1.00 81.06 261 PRO A O 1
ATOM 2043 N N . TYR A 1 262 ? -2.588 7.854 -16.773 1.00 84.69 262 TYR A N 1
ATOM 2044 C CA . TYR A 1 262 ? -2.769 9.252 -17.136 1.00 84.69 262 TYR A CA 1
ATOM 2045 C C . TYR A 1 262 ? -2.127 10.193 -16.120 1.00 84.69 262 TYR A C 1
ATOM 2047 O O . TYR A 1 262 ? -2.428 10.140 -14.932 1.00 84.69 262 TYR A O 1
ATOM 2055 N N . CYS A 1 263 ? -1.321 11.133 -16.598 1.00 85.75 263 CYS A N 1
ATOM 2056 C CA . CYS A 1 263 ? -0.759 12.209 -15.795 1.00 85.75 263 CYS A CA 1
ATOM 2057 C C . CYS A 1 263 ? -1.383 13.548 -16.171 1.00 85.75 263 CYS A C 1
ATOM 2059 O O . CYS A 1 263 ? -1.224 14.021 -17.293 1.00 85.75 263 CYS A O 1
ATOM 2061 N N . GLU A 1 264 ? -2.030 14.207 -15.207 1.00 79.94 264 GLU A N 1
ATOM 2062 C CA . GLU A 1 264 ? -2.648 15.528 -15.401 1.00 79.94 264 GLU A CA 1
ATOM 2063 C C . GLU A 1 264 ? -1.628 16.606 -15.796 1.00 79.94 264 GLU A C 1
ATOM 2065 O O . GLU A 1 264 ? -1.938 17.522 -16.552 1.00 79.94 264 GLU A O 1
ATOM 2070 N N . SER A 1 265 ? -0.377 16.456 -15.353 1.00 76.12 265 SER A N 1
ATOM 2071 C CA . SER A 1 265 ? 0.741 17.309 -15.767 1.00 76.12 265 SER A CA 1
ATOM 2072 C C . SER A 1 265 ? 1.210 17.070 -17.208 1.00 76.12 265 SER A C 1
ATOM 2074 O O . SER A 1 265 ? 2.085 17.792 -17.684 1.00 76.12 265 SER A O 1
ATOM 2076 N N . GLY A 1 266 ? 0.726 16.016 -17.874 1.00 73.12 266 GLY A N 1
ATOM 2077 C CA . GLY A 1 266 ? 1.235 15.535 -19.160 1.00 73.12 266 GLY A CA 1
ATOM 2078 C C . GLY A 1 266 ? 2.653 14.955 -19.103 1.00 73.12 266 GLY A C 1
ATOM 2079 O O . GLY A 1 266 ? 3.229 14.650 -20.142 1.00 73.12 266 GLY A O 1
ATOM 2080 N N . SER A 1 267 ? 3.240 14.821 -17.910 1.00 74.69 267 SER A N 1
ATOM 2081 C CA . SER A 1 267 ? 4.606 14.324 -17.732 1.00 74.69 267 SER A CA 1
ATOM 2082 C C . SER A 1 267 ? 4.589 12.850 -17.347 1.00 74.69 267 SER A C 1
ATOM 2084 O O . SER A 1 267 ? 4.074 12.507 -16.284 1.00 74.69 267 SER A O 1
ATOM 2086 N N . TYR A 1 268 ? 5.206 12.002 -18.162 1.00 74.69 268 TYR A N 1
ATOM 2087 C CA . TYR A 1 268 ? 5.346 10.565 -17.917 1.00 74.69 268 TYR A CA 1
ATOM 2088 C C . TYR A 1 268 ? 6.813 10.199 -17.663 1.00 74.69 268 TYR A C 1
ATOM 2090 O O . TYR A 1 268 ? 7.707 10.991 -17.999 1.00 74.69 268 TYR A O 1
ATOM 2098 N N . PRO A 1 269 ? 7.082 9.022 -17.073 1.00 65.31 269 PRO A N 1
ATOM 2099 C CA . PRO A 1 269 ? 8.410 8.430 -17.116 1.00 65.31 269 PRO A CA 1
ATOM 2100 C C . PRO A 1 269 ? 8.890 8.359 -18.575 1.00 65.31 269 PRO A C 1
ATOM 2102 O O . PRO A 1 269 ? 8.091 8.187 -19.492 1.00 65.31 269 PRO A O 1
ATOM 2105 N N . LYS A 1 270 ? 10.187 8.606 -18.768 1.00 54.34 270 LYS A N 1
ATOM 2106 C CA . LYS A 1 270 ? 10.881 8.802 -20.052 1.00 54.34 270 LYS A CA 1
ATOM 2107 C C . LYS A 1 270 ? 10.391 7.861 -21.174 1.00 54.34 270 LYS A C 1
ATOM 2109 O O . LYS A 1 270 ? 10.192 6.683 -20.924 1.00 54.34 270 LYS A O 1
ATOM 2114 N N . ASP A 1 271 ? 10.276 8.386 -22.397 1.00 49.03 271 ASP A N 1
ATOM 2115 C CA . ASP A 1 271 ? 10.079 7.627 -23.648 1.00 49.03 271 ASP A CA 1
ATOM 2116 C C . ASP A 1 271 ? 8.865 6.673 -23.693 1.00 49.03 271 ASP A C 1
ATOM 2118 O O . ASP A 1 271 ? 8.885 5.688 -24.429 1.00 49.03 271 ASP A O 1
ATOM 2122 N N . PHE A 1 272 ? 7.775 6.967 -22.967 1.00 50.56 272 PHE A N 1
ATOM 2123 C CA . PHE A 1 272 ? 6.485 6.311 -23.224 1.00 50.56 272 PHE A CA 1
ATOM 2124 C C . PHE A 1 272 ? 5.928 6.787 -24.577 1.00 50.56 272 PHE A C 1
ATOM 2126 O O . PHE A 1 272 ? 5.090 7.689 -24.657 1.00 50.56 272 PHE A O 1
ATOM 2133 N N . GLU A 1 273 ? 6.448 6.224 -25.666 1.00 45.44 273 GLU A N 1
ATOM 2134 C CA . GLU A 1 273 ? 5.805 6.294 -26.970 1.00 45.44 273 GLU A CA 1
ATOM 2135 C C . GLU A 1 273 ? 4.608 5.345 -26.941 1.00 45.44 273 GLU A C 1
ATOM 2137 O O . GLU A 1 273 ? 4.752 4.132 -26.793 1.00 45.44 273 GLU A O 1
ATOM 2142 N N . TRP A 1 274 ? 3.408 5.913 -27.064 1.00 44.50 274 TRP A N 1
ATOM 2143 C CA . TRP A 1 274 ? 2.210 5.146 -27.376 1.00 44.50 274 TRP A CA 1
ATOM 2144 C C . TRP A 1 274 ? 2.437 4.424 -28.703 1.00 44.50 274 TRP A C 1
ATOM 2146 O O . TRP A 1 274 ? 2.317 5.025 -29.770 1.00 44.50 274 TRP A O 1
ATOM 2156 N N . VAL A 1 275 ? 2.777 3.140 -28.645 1.00 40.91 275 VAL A N 1
ATOM 2157 C CA . VAL A 1 275 ? 2.678 2.275 -29.815 1.00 40.91 275 VAL A CA 1
ATOM 2158 C C . VAL A 1 275 ? 1.214 1.855 -29.885 1.00 40.91 275 VAL A C 1
ATOM 2160 O O . VAL A 1 275 ? 0.783 0.971 -29.151 1.00 40.91 275 VAL A O 1
ATOM 2163 N N . GLU A 1 276 ? 0.420 2.562 -30.693 1.00 36.12 276 GLU A N 1
ATOM 2164 C CA . GLU A 1 276 ? -0.882 2.046 -31.124 1.00 36.12 276 GLU A CA 1
ATOM 2165 C C . GLU A 1 276 ? -0.619 0.733 -31.883 1.00 36.12 276 GLU A C 1
ATOM 2167 O O . GLU A 1 276 ? -0.019 0.757 -32.959 1.00 36.12 276 GLU A O 1
ATOM 2172 N N . GLU A 1 277 ? -0.998 -0.409 -31.300 1.00 37.78 277 GLU A N 1
ATOM 2173 C CA . GLU A 1 277 ? -1.163 -1.668 -32.047 1.00 37.78 277 GLU A CA 1
ATOM 2174 C C . GLU A 1 277 ? -2.479 -1.669 -32.835 1.00 37.78 277 GLU A C 1
ATOM 2176 O O . GLU A 1 277 ? -3.529 -1.298 -32.254 1.00 37.78 277 GLU A O 1
#

Sequence (277 aa):
SLGKAWLYNGVRGVDSSVTLYFTPEVNAEGDDSLPGALSGIEVDYYGYIEENLIGSYFSEKRTSKDGIYHSAAITFRDSETEDLCSVSSTTMKRNAEEKYLAIIRPNMANEEIPMRDSTVSLIDNWKKGSCIPTMGNHWMKDVNGGKNLTYNAADTVPLVPMYDSYGNFVAIFFFATDRKQNWADTCTYTTEECIEALNFWDIGPGLTEANEGRFYMCNNACGKCDFTGSGSTPGMYTTMHWYFKDYKTITCASSNKGLDPYCESGSYPKDFEWVEE

Foldseek 3Di:
DQADWDWDVRFDDLLTQKIWHWFQDQDPVRDSPDDTDTFKMKGKAPDDAQPLCYQAQWDPWDAGPHGIIIIWMKGQDDVVPDPRHDSPPPVPDDDPVFRWTQTGDDRYNRDTDTQFCPDPSQVVFWAWFWQFQLFAIWIWGFPPQGNNDPLERNGTRQKIWHAFQRRGTWKMKGKAFFDSFPADPPDDPDDPVRVSSGNQWDDDRAAFLPPDDDRHPQQNGFAAHRHDHSPDVRTHMIMGMDTPDRSNPGDHPDDPPDRGIHDPVNGGHPDPDPPDD

Secondary structure (DSSP, 8-state):
--SEEEEGGGS-BTTB-EEEEEEPP--TT--TTSPPEEEEEEEEEES---GGGBTTTBPSPEEETTEEEEEEEEESS-TTTS-TT-TT-TT--S--SS--EEES-TTS--EEEPSBTT-HHHHHHSEEEEEETTTEEEEE-BTTTBTS---BGGGB-SEEEEE-TTSBEEEEEEEEES------TT--TT-HHHHHT--SSPSSS-EESS--SS-BGGGGS-SS---B---SSS-EEEEEEEESS-GGG---TT--SSS--B-TTS--STT------

Radius of gyration: 19.03 Å; chains: 1; bounding box: 48×44×57 Å

Organism: NCBI:txid420281

pLDDT: mean 80.04, std 14.52, range [36.12, 94.69]